Protein AF-A0A2K5R639-F1 (afdb_monomer_lite)

Structure (mmCIF, N/CA/C/O backbone):
data_AF-A0A2K5R639-F1
#
_entry.id   AF-A0A2K5R639-F1
#
loop_
_atom_site.group_PDB
_atom_site.id
_atom_site.type_symbol
_atom_site.label_atom_id
_atom_site.label_alt_id
_atom_site.label_comp_id
_atom_site.label_asym_id
_atom_site.label_entity_id
_atom_site.label_seq_id
_atom_site.pdbx_PDB_ins_code
_atom_site.Cartn_x
_atom_site.Cartn_y
_atom_site.Cartn_z
_atom_site.occupancy
_atom_site.B_iso_or_equiv
_atom_site.auth_seq_id
_atom_site.auth_comp_id
_atom_site.auth_asym_id
_atom_site.auth_atom_id
_atom_site.pdbx_PDB_model_num
ATOM 1 N N . TYR A 1 1 ? -18.614 -16.171 4.756 1.00 63.81 1 TYR A N 1
ATOM 2 C CA . TYR A 1 1 ? -17.924 -15.403 3.700 1.00 63.81 1 TYR A CA 1
ATOM 3 C C . TYR A 1 1 ? -18.687 -15.548 2.400 1.00 63.81 1 TYR A C 1
ATOM 5 O O . TYR A 1 1 ? -18.965 -16.675 2.010 1.00 63.81 1 TYR A O 1
ATOM 13 N N . GLY A 1 2 ? -19.057 -14.434 1.766 1.00 77.88 2 GLY A N 1
ATOM 14 C CA . GLY A 1 2 ? -19.671 -14.454 0.440 1.00 77.88 2 GLY A CA 1
ATOM 15 C C . GLY A 1 2 ? -18.615 -14.475 -0.675 1.00 77.88 2 GLY A C 1
ATOM 16 O O . GLY A 1 2 ? -17.453 -14.118 -0.440 1.00 77.88 2 GLY A O 1
ATOM 17 N N . PRO A 1 3 ? -18.989 -14.872 -1.901 1.00 82.50 3 PRO A N 1
ATOM 18 C CA . PRO A 1 3 ? -18.098 -14.781 -3.056 1.00 82.50 3 PRO A CA 1
ATOM 19 C C . PRO A 1 3 ? -17.708 -13.328 -3.379 1.00 82.50 3 PRO A C 1
ATOM 21 O O . PRO A 1 3 ? -16.583 -13.085 -3.802 1.00 82.50 3 PRO A O 1
ATOM 24 N N . GLU A 1 4 ? -18.585 -12.357 -3.108 1.00 91.25 4 GLU A N 1
ATOM 25 C CA . GLU A 1 4 ? -18.398 -10.958 -3.526 1.00 91.25 4 GLU A CA 1
ATOM 26 C C . GLU A 1 4 ? -17.679 -10.071 -2.502 1.00 91.25 4 GLU A C 1
ATOM 28 O O . GLU A 1 4 ? -16.906 -9.187 -2.875 1.00 91.25 4 GLU A O 1
ATOM 33 N N . ALA A 1 5 ? -17.930 -10.281 -1.207 1.00 94.12 5 ALA A N 1
ATOM 34 C CA . ALA A 1 5 ? -17.460 -9.391 -0.151 1.00 94.12 5 ALA A CA 1
ATOM 35 C C . ALA A 1 5 ? -17.012 -10.145 1.109 1.00 94.12 5 ALA A C 1
ATOM 37 O O . ALA A 1 5 ? -17.522 -11.217 1.449 1.00 94.12 5 ALA A O 1
ATOM 38 N N . ILE A 1 6 ? -16.047 -9.546 1.802 1.00 94.25 6 ILE A N 1
ATOM 39 C CA . ILE A 1 6 ? -15.601 -9.912 3.143 1.00 94.25 6 ILE A CA 1
ATOM 40 C C . ILE A 1 6 ? -16.416 -9.069 4.121 1.00 94.25 6 ILE A C 1
ATOM 42 O O . ILE A 1 6 ? -16.353 -7.843 4.075 1.00 94.25 6 ILE A O 1
ATOM 46 N N . GLU A 1 7 ? -17.178 -9.723 4.992 1.00 95.06 7 GLU A N 1
ATOM 47 C CA . GLU A 1 7 ? -17.904 -9.063 6.077 1.00 95.06 7 GLU A CA 1
ATOM 48 C C . GLU A 1 7 ? -17.184 -9.335 7.398 1.00 95.06 7 GLU A C 1
ATOM 50 O O . GLU A 1 7 ? -16.845 -10.482 7.698 1.00 95.06 7 GLU A O 1
ATOM 55 N N . ALA A 1 8 ? -16.926 -8.279 8.167 1.00 94.75 8 ALA A N 1
ATOM 56 C CA . ALA A 1 8 ? -16.221 -8.342 9.439 1.00 94.75 8 ALA A CA 1
ATOM 57 C C . ALA A 1 8 ? -16.973 -7.533 10.497 1.00 94.75 8 ALA A C 1
ATOM 59 O O . ALA A 1 8 ? -17.256 -6.350 10.309 1.00 94.75 8 ALA A O 1
ATOM 60 N N . GLN A 1 9 ? -17.284 -8.171 11.623 1.00 96.12 9 GLN A N 1
ATOM 61 C CA . GLN A 1 9 ? -17.824 -7.484 12.792 1.00 96.12 9 GLN A CA 1
ATOM 62 C C . GLN A 1 9 ? -16.661 -7.025 13.666 1.00 96.12 9 GLN A C 1
ATOM 64 O O . GLN A 1 9 ? -15.794 -7.822 14.018 1.00 96.12 9 GLN A O 1
ATOM 69 N N . TYR A 1 10 ? -16.643 -5.743 14.009 1.00 96.81 10 TYR A N 1
ATOM 70 C CA . TYR A 1 10 ? -15.599 -5.145 14.826 1.00 96.81 10 TYR A CA 1
ATOM 71 C C . TYR A 1 10 ? -16.211 -4.398 16.001 1.00 96.81 10 TYR A C 1
ATOM 73 O O . TYR A 1 10 ? -17.066 -3.526 15.839 1.00 96.81 10 TYR A O 1
ATOM 81 N N . GLU A 1 11 ? -15.756 -4.738 17.198 1.00 97.50 11 GLU A N 1
ATOM 82 C CA . GLU A 1 11 ? -16.151 -4.065 18.423 1.00 97.50 11 GLU A CA 1
ATOM 83 C C . GLU A 1 11 ? -15.110 -2.993 18.765 1.00 97.50 11 GLU A C 1
ATOM 85 O O . GLU A 1 11 ? -14.058 -3.278 19.334 1.00 97.50 11 GLU A O 1
ATOM 90 N N . TYR A 1 12 ? -15.401 -1.743 18.406 1.00 96.94 12 TYR A N 1
ATOM 91 C CA . TYR A 1 12 ? -14.553 -0.608 18.735 1.00 96.94 12 TYR A CA 1
ATOM 92 C C . TYR A 1 12 ? -14.783 -0.184 20.184 1.00 96.94 12 TYR A C 1
ATOM 94 O O . TYR A 1 12 ? -15.827 0.371 20.540 1.00 96.94 12 TYR A O 1
ATOM 102 N N . ARG A 1 13 ? -13.789 -0.448 21.028 1.00 97.44 13 ARG A N 1
ATOM 103 C CA . ARG A 1 13 ? -13.787 -0.053 22.436 1.00 97.44 13 ARG A CA 1
ATOM 104 C C . ARG A 1 13 ? -13.050 1.267 22.589 1.00 97.44 13 ARG A C 1
ATOM 106 O O . ARG A 1 13 ? -11.904 1.400 22.172 1.00 97.44 13 ARG A O 1
ATOM 113 N N . THR A 1 14 ? -13.710 2.241 23.197 1.00 96.62 14 THR A N 1
ATOM 114 C CA . THR A 1 14 ? -13.154 3.569 23.458 1.00 96.62 14 THR A CA 1
ATOM 115 C C . THR A 1 14 ? -13.643 4.088 24.809 1.00 96.62 14 THR A C 1
ATOM 117 O O . THR A 1 14 ? -14.439 3.442 25.488 1.00 96.62 14 THR A O 1
ATOM 120 N N . THR A 1 15 ? -13.163 5.245 25.248 1.00 96.50 15 THR A N 1
ATOM 121 C CA . THR A 1 15 ? -13.577 5.864 26.508 1.00 96.50 15 THR A CA 1
ATOM 122 C C . THR A 1 15 ? -14.082 7.276 26.245 1.00 96.50 15 THR A C 1
ATOM 124 O O . THR A 1 15 ? -13.458 8.062 25.537 1.00 96.50 15 THR A O 1
ATOM 127 N N . ARG A 1 16 ? -15.237 7.617 26.819 1.00 93.94 16 ARG A N 1
ATOM 128 C CA . ARG A 1 16 ? -15.750 8.988 26.837 1.00 93.94 16 ARG A CA 1
ATOM 129 C C . ARG A 1 16 ? -15.382 9.615 28.170 1.00 93.94 16 ARG A C 1
ATOM 131 O O . ARG A 1 16 ? -15.762 9.094 29.214 1.00 93.94 16 ARG A O 1
ATOM 138 N N . VAL A 1 17 ? -14.657 10.726 28.136 1.00 95.50 17 VAL A N 1
ATOM 139 C CA . VAL A 1 17 ? -14.249 11.447 29.346 1.00 95.50 17 VAL A CA 1
ATOM 140 C C . VAL A 1 17 ? -15.087 12.714 29.478 1.00 95.50 17 VAL A C 1
ATOM 142 O O . VAL A 1 17 ? -15.166 13.498 28.534 1.00 95.50 17 VAL A O 1
ATOM 145 N N . SER A 1 18 ? -15.721 12.916 30.632 1.00 93.81 18 SER A N 1
ATOM 146 C CA . SER A 1 18 ? -16.377 14.174 30.998 1.00 93.81 18 SER A CA 1
ATOM 147 C C . SER A 1 18 ? -15.714 14.774 32.235 1.00 93.81 18 SER A C 1
ATOM 149 O O . SER A 1 18 ? -15.176 14.062 33.083 1.00 93.81 18 SER A O 1
ATOM 151 N N . ARG A 1 19 ? -15.715 16.106 32.333 1.00 93.25 19 ARG A N 1
ATOM 152 C CA . ARG A 1 19 ? -15.241 16.826 33.518 1.00 93.25 19 ARG A CA 1
ATOM 153 C C . ARG A 1 19 ? -16.442 17.436 34.224 1.00 93.25 19 ARG A C 1
ATOM 155 O O . ARG A 1 19 ? -17.108 18.297 33.663 1.00 93.25 19 ARG A O 1
ATOM 162 N N . GLU A 1 20 ? -16.684 17.014 35.457 1.00 91.25 20 GLU A N 1
ATOM 163 C CA . GLU A 1 20 ? -17.773 17.514 36.297 1.00 91.25 20 GLU A CA 1
ATOM 164 C C . GLU A 1 20 ? -17.215 17.849 37.682 1.00 91.25 20 GLU A C 1
ATOM 166 O O . GLU A 1 20 ? -16.599 17.004 38.328 1.00 91.25 20 GLU A O 1
ATOM 171 N N . GLY A 1 21 ? -17.378 19.101 38.125 1.00 85.81 21 GLY A N 1
ATOM 172 C CA . GLY A 1 21 ? -16.927 19.535 39.455 1.00 85.81 21 GLY A CA 1
ATOM 173 C C . GLY A 1 21 ? -15.419 19.382 39.702 1.00 85.81 21 GLY A C 1
ATOM 174 O O . GLY A 1 21 ? -15.008 19.090 40.818 1.00 85.81 21 GLY A O 1
ATOM 175 N N . GLY A 1 22 ? -14.588 19.510 38.662 1.00 89.69 22 GLY A N 1
ATOM 176 C CA . GLY A 1 22 ? -13.133 19.323 38.758 1.00 89.69 22 GLY A CA 1
ATOM 177 C C . GLY A 1 22 ? -12.663 17.862 38.716 1.00 89.69 22 GLY A C 1
ATOM 178 O O . GLY A 1 22 ? -11.466 17.626 38.561 1.00 89.69 22 GLY A O 1
ATOM 179 N N . VAL A 1 23 ? -13.578 16.887 38.752 1.00 92.62 23 VAL A N 1
ATOM 180 C CA . VAL A 1 23 ? -13.279 15.451 38.650 1.00 92.62 23 VAL A CA 1
ATOM 181 C C . VAL A 1 23 ? -13.457 14.975 37.206 1.00 92.62 23 VAL A C 1
ATOM 183 O O . VAL A 1 23 ? -14.407 15.360 36.521 1.00 92.62 23 VAL A O 1
ATOM 186 N N . LEU A 1 24 ? -12.534 14.135 36.731 1.00 94.94 24 LEU A N 1
ATOM 187 C CA . LEU A 1 24 ? -12.655 13.451 35.443 1.00 94.94 24 LEU A CA 1
ATOM 188 C C . LEU A 1 24 ? -13.460 12.161 35.623 1.00 94.94 24 LEU A C 1
ATOM 190 O O . LEU A 1 24 ? -13.045 11.262 36.351 1.00 94.94 24 LEU A O 1
ATOM 194 N N . LYS A 1 25 ? -14.598 12.058 34.940 1.00 94.56 25 LYS A N 1
ATOM 195 C CA . LYS A 1 25 ? -15.399 10.838 34.843 1.00 94.56 25 LYS A CA 1
ATOM 196 C C . LYS A 1 25 ? -15.072 10.138 33.531 1.00 94.56 25 LYS A C 1
ATOM 198 O O . LYS A 1 25 ? -15.192 10.727 32.459 1.00 94.56 25 LYS A O 1
ATOM 203 N N . VAL A 1 26 ? -14.639 8.884 33.619 1.00 95.88 26 VAL A N 1
ATOM 204 C CA . VAL A 1 26 ? -14.284 8.057 32.460 1.00 95.88 26 VAL A CA 1
ATOM 205 C C . VAL A 1 26 ? -15.375 7.014 32.252 1.00 95.88 26 VAL A C 1
ATOM 207 O O . VAL A 1 26 ? -15.647 6.211 33.140 1.00 95.88 26 VAL A O 1
ATOM 210 N N . HIS A 1 27 ? -15.985 7.012 31.071 1.00 95.00 27 HIS A N 1
ATOM 211 C CA . HIS A 1 27 ? -17.053 6.096 30.687 1.00 95.00 27 HIS A CA 1
ATOM 212 C C . HIS A 1 27 ? -16.584 5.191 29.538 1.00 95.00 27 HIS A C 1
ATOM 214 O O . HIS A 1 27 ? -16.575 5.628 28.379 1.00 95.00 27 HIS A O 1
ATOM 220 N N . PRO A 1 28 ? -16.185 3.936 29.819 1.00 96.69 28 PRO A N 1
ATOM 221 C CA . PRO A 1 28 ? -15.909 2.954 28.778 1.00 96.69 28 PRO A CA 1
ATOM 222 C C . PRO A 1 28 ? -17.138 2.783 27.886 1.00 96.69 28 PRO A C 1
ATOM 224 O O . PRO A 1 28 ? -18.238 2.520 28.363 1.00 96.69 28 PRO A O 1
ATOM 227 N N . THR A 1 29 ? -16.956 2.979 26.588 1.00 95.88 29 THR A N 1
ATOM 228 C CA . THR A 1 29 ? -18.010 2.920 25.579 1.00 95.88 29 THR A CA 1
ATOM 229 C C . THR A 1 29 ? -17.595 1.940 24.496 1.00 95.88 29 THR A C 1
ATOM 231 O O . THR A 1 29 ? -16.449 1.923 24.053 1.00 95.88 29 THR A O 1
ATOM 234 N N . THR A 1 30 ? -18.540 1.120 24.058 1.00 97.56 30 THR A N 1
ATOM 235 C CA . THR A 1 30 ? -18.308 0.117 23.025 1.00 97.56 30 THR A CA 1
ATOM 236 C C . THR A 1 30 ? -19.236 0.376 21.850 1.00 97.56 30 THR A C 1
ATOM 238 O O . THR A 1 30 ? -20.449 0.460 22.026 1.00 97.56 30 THR A O 1
ATOM 241 N N . MET A 1 31 ? -18.668 0.506 20.655 1.00 96.81 31 MET A N 1
ATOM 242 C CA . MET A 1 31 ? -19.394 0.707 19.403 1.00 96.81 31 MET A CA 1
ATOM 243 C C . MET A 1 31 ? -19.163 -0.497 18.498 1.00 96.81 31 MET A C 1
ATOM 245 O O . MET A 1 31 ? -18.024 -0.883 18.248 1.00 96.81 31 MET A O 1
ATOM 249 N N . ARG A 1 32 ? -20.236 -1.106 17.998 1.00 97.56 32 ARG A N 1
ATOM 250 C CA . ARG A 1 32 ? -20.140 -2.249 17.085 1.00 97.56 32 ARG A CA 1
ATOM 251 C C . ARG A 1 32 ? -20.265 -1.772 15.647 1.00 97.56 32 ARG A C 1
ATOM 253 O O . ARG A 1 32 ? -21.266 -1.162 15.284 1.00 97.56 32 ARG A O 1
ATOM 260 N N . PHE A 1 33 ? -19.262 -2.087 14.841 1.00 97.44 33 PHE A N 1
ATOM 261 C CA . PHE A 1 33 ? -19.234 -1.845 13.408 1.00 97.44 33 PHE A CA 1
ATOM 262 C C . PHE A 1 33 ? -19.361 -3.164 12.654 1.00 97.44 33 PHE A C 1
ATOM 264 O O . PHE A 1 33 ? -18.844 -4.194 13.083 1.00 97.44 33 PHE A O 1
ATOM 271 N N . THR A 1 34 ? -20.030 -3.121 11.506 1.00 96.44 34 THR A N 1
ATOM 272 C CA . THR A 1 34 ? -19.974 -4.192 10.509 1.00 96.44 34 THR A CA 1
ATOM 273 C C . THR A 1 34 ? -19.341 -3.608 9.258 1.00 96.44 34 THR A C 1
ATOM 275 O O . THR A 1 34 ? -19.924 -2.740 8.612 1.00 96.44 34 THR A O 1
ATOM 278 N N . PHE A 1 35 ? -18.127 -4.048 8.946 1.00 96.31 35 PHE A N 1
ATOM 279 C CA . PHE A 1 35 ? -17.406 -3.653 7.746 1.00 96.31 35 PHE A CA 1
ATOM 280 C C . PHE A 1 35 ? -17.701 -4.635 6.623 1.00 96.31 35 PHE A C 1
ATOM 282 O O . PHE A 1 35 ? -17.699 -5.847 6.837 1.00 96.31 35 PHE A O 1
ATOM 289 N N . ARG A 1 36 ? -17.914 -4.108 5.418 1.00 94.94 36 ARG A N 1
ATOM 290 C CA . ARG A 1 36 ? -18.066 -4.897 4.199 1.00 94.94 36 ARG A CA 1
ATOM 291 C C . ARG A 1 36 ? -17.047 -4.426 3.172 1.00 94.94 36 ARG A C 1
ATOM 293 O O . ARG A 1 36 ? -17.132 -3.305 2.681 1.00 94.94 36 ARG A O 1
ATOM 300 N N . THR A 1 37 ? -16.107 -5.300 2.839 1.00 94.56 37 THR A N 1
ATOM 301 C CA . THR A 1 37 ? -15.021 -5.033 1.892 1.00 94.56 37 THR A CA 1
ATOM 302 C C . THR A 1 37 ? -15.243 -5.852 0.629 1.00 94.56 37 THR A C 1
ATOM 304 O O . THR A 1 37 ? -15.325 -7.079 0.693 1.00 94.56 37 THR A O 1
ATOM 307 N N . ALA A 1 38 ? -15.347 -5.199 -0.529 1.00 94.25 38 ALA A N 1
ATOM 308 C CA . ALA A 1 38 ? -15.459 -5.894 -1.810 1.00 94.25 38 ALA A CA 1
ATOM 309 C C . ALA A 1 38 ? -14.185 -6.703 -2.103 1.00 94.25 38 ALA A C 1
ATOM 311 O O . ALA A 1 38 ? -13.074 -6.237 -1.858 1.00 94.25 38 ALA A O 1
ATOM 312 N N . ARG A 1 39 ? -14.343 -7.921 -2.628 1.00 92.44 39 ARG A N 1
ATOM 313 C CA . ARG A 1 39 ? -13.210 -8.800 -2.959 1.00 92.44 39 ARG A CA 1
ATOM 314 C C . ARG A 1 39 ? -12.635 -8.538 -4.342 1.00 92.44 39 ARG A C 1
ATOM 316 O O . ARG A 1 39 ? -11.456 -8.795 -4.571 1.00 92.44 39 ARG A O 1
ATOM 323 N N . GLN A 1 40 ? -13.471 -8.070 -5.263 1.00 93.12 40 GLN A N 1
ATOM 324 C CA . GLN A 1 40 ? -13.053 -7.768 -6.622 1.00 93.12 40 GLN A CA 1
ATOM 325 C C . GLN A 1 40 ? -12.223 -6.482 -6.640 1.00 93.12 40 GLN A C 1
ATOM 327 O O . GLN A 1 40 ? -12.711 -5.408 -6.293 1.00 93.12 40 GLN A O 1
ATOM 332 N N . VAL A 1 41 ? -10.972 -6.600 -7.078 1.00 93.31 41 VAL A N 1
ATOM 333 C CA . VAL A 1 41 ? -10.081 -5.457 -7.284 1.00 93.31 41 VAL A CA 1
ATOM 334 C C . VAL A 1 41 ? -10.403 -4.827 -8.640 1.00 93.31 41 VAL A C 1
ATOM 336 O O . VAL A 1 41 ? -10.176 -5.427 -9.690 1.00 93.31 41 VAL A O 1
ATOM 339 N N . SER A 1 42 ? -10.978 -3.626 -8.619 1.00 89.56 42 SER A N 1
ATOM 340 C CA . SER A 1 42 ? -11.338 -2.882 -9.831 1.00 89.56 42 SER A CA 1
ATOM 341 C C . SER A 1 42 ? -10.114 -2.286 -10.529 1.00 89.56 42 SER A C 1
ATOM 343 O O . SER A 1 42 ? -9.096 -1.991 -9.902 1.00 89.56 42 SER A O 1
ATOM 345 N N . ARG A 1 43 ? -10.236 -2.033 -11.839 1.00 91.00 43 ARG A N 1
ATOM 346 C CA . ARG A 1 43 ? -9.244 -1.242 -12.583 1.00 91.00 43 ARG A CA 1
ATOM 347 C C . ARG A 1 43 ? -9.194 0.172 -12.011 1.00 91.00 43 ARG A C 1
ATOM 349 O O . ARG A 1 43 ? -10.237 0.801 -11.845 1.00 91.00 43 ARG A O 1
ATOM 356 N N . LEU A 1 44 ? -7.989 0.673 -11.756 1.00 92.56 44 LEU A N 1
ATOM 357 C CA . LEU A 1 44 ? -7.783 1.985 -11.151 1.00 92.56 44 LEU A CA 1
ATOM 358 C C . LEU A 1 44 ? -7.181 2.959 -12.166 1.00 92.56 44 LEU A C 1
ATOM 360 O O . LEU A 1 44 ? -6.039 2.802 -12.599 1.00 92.56 44 LEU A O 1
ATOM 364 N N . GLY A 1 45 ? -7.967 3.970 -12.531 1.00 92.75 45 GLY A N 1
ATOM 365 C CA . GLY A 1 45 ? -7.487 5.149 -13.241 1.00 92.75 45 GLY A CA 1
ATOM 366 C C . GLY A 1 45 ? -6.991 6.201 -12.251 1.00 92.75 45 GLY A C 1
ATOM 367 O O . GLY A 1 45 ? -7.679 6.495 -11.276 1.00 92.75 45 GLY A O 1
ATOM 368 N N . VAL A 1 46 ? -5.814 6.774 -12.495 1.00 90.31 46 VAL A N 1
ATOM 369 C CA . VAL A 1 46 ? -5.238 7.859 -11.692 1.00 90.31 46 VAL A CA 1
ATOM 370 C C . VAL A 1 46 ? -5.051 9.081 -12.575 1.00 90.31 46 VAL A C 1
ATOM 372 O O . VAL A 1 46 ? -4.397 9.020 -13.614 1.00 90.31 46 VAL A O 1
ATOM 375 N N . MET A 1 47 ? -5.607 10.202 -12.134 1.00 90.62 47 MET A N 1
ATOM 376 C CA . MET A 1 47 ? -5.532 11.485 -12.816 1.00 90.62 47 MET A CA 1
ATOM 377 C C . MET A 1 47 ? -4.653 12.431 -11.996 1.00 90.62 47 MET A C 1
ATOM 379 O O . MET A 1 47 ? -5.059 12.865 -10.920 1.00 90.62 47 MET A O 1
ATOM 383 N N . LEU A 1 48 ? -3.436 12.729 -12.469 1.00 84.88 48 LEU A N 1
ATOM 384 C CA . LEU A 1 48 ? -2.519 13.619 -11.743 1.00 84.88 48 LEU A CA 1
ATOM 385 C C . LEU A 1 48 ? -2.613 15.049 -12.272 1.00 84.88 48 LEU A C 1
ATOM 387 O O . LEU A 1 48 ? -2.368 15.311 -13.452 1.00 84.88 48 LEU A O 1
ATOM 391 N N . VAL A 1 49 ? -2.887 15.990 -11.372 1.00 87.75 49 VAL A N 1
ATOM 392 C CA . VAL A 1 49 ? -2.652 17.416 -11.616 1.00 87.75 49 VAL A CA 1
ATOM 393 C C . VAL A 1 49 ? -1.158 17.674 -11.437 1.00 87.75 49 VAL A C 1
ATOM 395 O O . VAL A 1 49 ? -0.583 17.302 -10.417 1.00 87.75 49 VAL A O 1
ATOM 398 N N . GLY A 1 50 ? -0.509 18.258 -12.445 1.00 83.44 50 GLY A N 1
ATOM 399 C CA . GLY A 1 50 ? 0.954 18.330 -12.473 1.00 83.44 50 GLY A CA 1
ATOM 400 C C . GLY A 1 50 ? 1.607 16.986 -12.818 1.00 83.44 50 GLY A C 1
ATOM 401 O O . GLY A 1 50 ? 2.635 16.633 -12.247 1.00 83.44 50 GLY A O 1
ATOM 402 N N . TRP A 1 51 ? 1.013 16.242 -13.758 1.00 83.69 51 TRP A N 1
ATOM 403 C CA . TRP A 1 51 ? 1.555 14.993 -14.314 1.00 83.69 51 TRP A CA 1
ATOM 404 C C . TRP A 1 51 ? 3.007 15.130 -14.802 1.00 83.69 51 TRP A C 1
ATOM 406 O O . TRP A 1 51 ? 3.835 14.258 -14.563 1.00 83.69 51 TRP A O 1
ATOM 416 N N . ASP A 1 52 ? 3.329 16.266 -15.418 1.00 84.25 52 ASP A N 1
ATOM 417 C CA . ASP A 1 52 ? 4.683 16.599 -15.864 1.00 84.25 52 ASP A CA 1
ATOM 418 C C . ASP A 1 52 ? 5.560 17.185 -14.727 1.00 84.25 52 ASP A C 1
ATOM 420 O O . ASP A 1 52 ? 6.675 17.628 -14.940 1.00 84.25 52 ASP A O 1
ATOM 424 N N . GLY A 1 53 ? 5.106 17.251 -13.476 1.00 85.50 53 GLY A N 1
ATOM 425 C CA . GLY A 1 53 ? 5.955 17.657 -12.345 1.00 85.50 53 GLY A CA 1
ATOM 426 C C . GLY A 1 53 ? 6.941 16.558 -11.935 1.00 85.50 53 GLY A C 1
ATOM 427 O O . GLY A 1 53 ? 6.778 15.408 -12.324 1.00 85.50 53 GLY A O 1
ATOM 428 N N . ASN A 1 54 ? 7.918 16.873 -11.075 1.00 89.81 54 ASN A N 1
ATOM 429 C CA . ASN A 1 54 ? 8.905 15.891 -10.585 1.00 89.81 54 ASN A CA 1
ATOM 430 C C . ASN A 1 54 ? 8.250 14.629 -10.001 1.00 89.81 54 ASN A C 1
ATOM 432 O O . ASN A 1 54 ? 8.720 13.518 -10.231 1.00 89.81 54 ASN A O 1
ATOM 436 N N . ASN A 1 55 ? 7.143 14.790 -9.273 1.00 90.44 55 ASN A N 1
ATOM 437 C CA . ASN A 1 55 ? 6.423 13.668 -8.672 1.00 90.44 55 ASN A CA 1
ATOM 438 C C . ASN A 1 55 ? 5.650 12.860 -9.718 1.00 90.44 55 ASN A C 1
ATOM 440 O O . ASN A 1 55 ? 5.709 11.633 -9.703 1.00 90.44 55 ASN A O 1
ATOM 444 N N . GLY A 1 56 ? 4.941 13.536 -10.629 1.00 89.00 56 GLY A N 1
ATOM 445 C CA . GLY A 1 56 ? 4.167 12.871 -11.675 1.00 89.00 56 GLY A CA 1
ATOM 446 C C . GLY A 1 56 ? 5.068 12.115 -12.647 1.00 89.00 56 GLY A C 1
ATOM 447 O O . GLY A 1 56 ? 4.826 10.938 -12.926 1.00 89.00 56 GLY A O 1
ATOM 448 N N . SER A 1 57 ? 6.181 12.727 -13.055 1.00 90.25 57 SER A N 1
ATOM 449 C CA . SER A 1 57 ? 7.172 12.080 -13.903 1.00 90.25 57 SER A CA 1
ATOM 450 C C . SER A 1 57 ? 7.824 10.893 -13.194 1.00 90.25 57 SER A C 1
ATOM 452 O O . SER A 1 57 ? 7.813 9.786 -13.730 1.00 90.25 57 SER A O 1
ATOM 454 N N . THR A 1 58 ? 8.279 11.058 -11.949 1.00 92.19 58 THR A N 1
ATOM 455 C CA . THR A 1 58 ? 8.882 9.966 -11.163 1.00 92.19 58 THR A CA 1
ATOM 456 C C . THR A 1 58 ? 7.914 8.805 -10.942 1.00 92.19 58 THR A C 1
ATOM 458 O O . THR A 1 58 ? 8.302 7.651 -11.121 1.00 92.19 58 THR A O 1
ATOM 461 N N . LEU A 1 59 ? 6.648 9.077 -10.609 1.00 92.06 59 LEU A N 1
ATOM 462 C CA . LEU A 1 59 ? 5.628 8.037 -10.451 1.00 92.06 59 LEU A CA 1
ATOM 463 C C . LEU A 1 59 ? 5.431 7.262 -11.758 1.00 92.06 59 LEU A C 1
ATOM 465 O O . LEU A 1 59 ? 5.387 6.031 -11.753 1.00 92.06 59 LEU A O 1
ATOM 469 N N . THR A 1 60 ? 5.369 7.976 -12.881 1.00 91.19 60 THR A N 1
ATOM 470 C CA . THR A 1 60 ? 5.230 7.379 -14.214 1.00 91.19 60 THR A CA 1
ATOM 471 C C . THR A 1 60 ? 6.412 6.483 -14.553 1.00 91.19 60 THR A C 1
ATOM 473 O O . THR A 1 60 ? 6.210 5.334 -14.943 1.00 91.19 60 THR A O 1
ATOM 476 N N . ALA A 1 61 ? 7.642 6.971 -14.356 1.00 92.56 61 ALA A N 1
ATOM 477 C CA . ALA A 1 61 ? 8.847 6.169 -14.555 1.00 92.56 61 ALA A CA 1
ATOM 478 C C . ALA A 1 61 ? 8.858 4.940 -13.659 1.00 92.56 61 ALA A C 1
ATOM 480 O O . ALA A 1 61 ? 9.153 3.855 -14.144 1.00 92.56 61 ALA A O 1
ATOM 481 N N . ALA A 1 62 ? 8.528 5.084 -12.375 1.00 94.19 62 ALA A N 1
ATOM 482 C CA . ALA A 1 62 ? 8.520 3.968 -11.442 1.00 94.19 62 ALA A CA 1
ATOM 483 C C . ALA A 1 62 ? 7.526 2.885 -11.882 1.00 94.19 62 ALA A C 1
ATOM 485 O O . ALA A 1 62 ? 7.877 1.704 -11.896 1.00 94.19 62 ALA A O 1
ATOM 486 N N . VAL A 1 63 ? 6.315 3.272 -12.297 1.00 94.25 63 VAL A N 1
ATOM 487 C CA . VAL A 1 63 ? 5.305 2.331 -12.804 1.00 94.25 63 VAL A CA 1
ATOM 488 C C . VAL A 1 63 ? 5.757 1.667 -14.101 1.00 94.25 63 VAL A C 1
ATOM 490 O O . VAL A 1 63 ? 5.703 0.444 -14.205 1.00 94.25 63 VAL A O 1
ATOM 493 N N . LEU A 1 64 ? 6.253 2.429 -15.076 1.00 93.94 64 LEU A N 1
ATOM 494 C CA . LEU A 1 64 ? 6.727 1.868 -16.345 1.00 93.94 64 LEU A CA 1
ATOM 495 C C . LEU A 1 64 ? 7.946 0.958 -16.157 1.00 93.94 64 LEU A C 1
ATOM 497 O O . LEU A 1 64 ? 7.988 -0.131 -16.725 1.00 93.94 64 LEU A O 1
ATOM 501 N N . ALA A 1 65 ? 8.909 1.361 -15.330 1.00 96.12 65 ALA A N 1
ATOM 502 C CA . ALA A 1 65 ? 10.117 0.591 -15.074 1.00 96.12 65 ALA A CA 1
ATOM 503 C C . ALA A 1 65 ? 9.811 -0.748 -14.393 1.00 96.12 65 ALA A C 1
ATOM 505 O O . ALA A 1 65 ? 10.368 -1.768 -14.794 1.00 96.12 65 ALA A O 1
ATOM 506 N N . ASN A 1 66 ? 8.903 -0.768 -13.410 1.00 96.44 66 ASN A N 1
ATOM 507 C CA . ASN A 1 66 ? 8.480 -2.005 -12.750 1.00 96.44 66 ASN A CA 1
ATOM 508 C C . ASN A 1 66 ? 7.642 -2.893 -13.684 1.00 96.44 66 ASN A C 1
ATOM 510 O O . ASN A 1 66 ? 7.889 -4.097 -13.757 1.00 96.44 66 ASN A O 1
ATOM 514 N N . ARG A 1 67 ? 6.714 -2.313 -14.462 1.00 94.81 67 ARG A N 1
ATOM 515 C CA . ARG A 1 67 ? 5.928 -3.042 -15.476 1.00 94.81 67 ARG A CA 1
ATOM 516 C C . ARG A 1 67 ? 6.807 -3.739 -16.510 1.00 94.81 67 ARG A C 1
ATOM 518 O O . ARG A 1 67 ? 6.580 -4.904 -16.822 1.00 94.81 67 ARG A O 1
ATOM 525 N N . LEU A 1 68 ? 7.807 -3.028 -17.025 1.00 96.38 68 LEU A N 1
ATOM 526 C CA . LEU A 1 68 ? 8.735 -3.526 -18.043 1.00 96.38 68 LEU A CA 1
ATOM 527 C C . LEU A 1 68 ? 9.916 -4.310 -17.450 1.00 96.38 68 LEU A C 1
ATOM 529 O O . LEU A 1 68 ? 10.770 -4.770 -18.204 1.00 96.38 68 LEU A O 1
ATOM 533 N N . ARG A 1 69 ? 9.974 -4.469 -16.119 1.00 95.94 69 ARG A N 1
ATOM 534 C CA . ARG A 1 69 ? 11.058 -5.155 -15.391 1.00 95.94 69 ARG A CA 1
ATOM 535 C C . ARG A 1 69 ? 12.446 -4.628 -15.771 1.00 95.94 69 ARG A C 1
ATOM 537 O O . ARG A 1 69 ? 13.382 -5.389 -16.021 1.00 95.94 69 ARG A O 1
ATOM 544 N N . LEU A 1 70 ? 12.570 -3.304 -15.846 1.00 97.06 70 LEU A N 1
ATOM 545 C CA . LEU A 1 70 ? 13.813 -2.654 -16.240 1.00 97.06 70 LEU A CA 1
ATOM 546 C C . LEU A 1 70 ? 14.905 -2.868 -15.193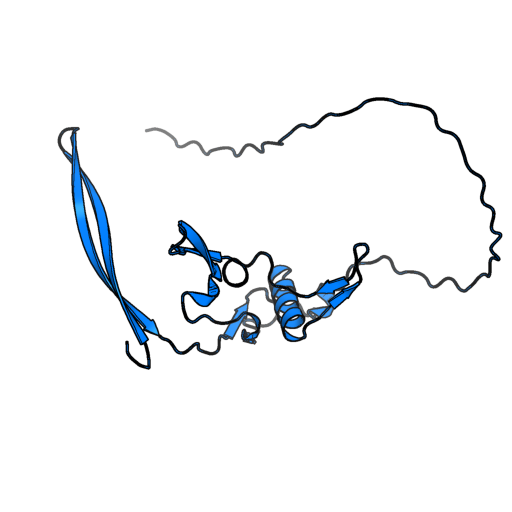 1.00 97.06 70 LEU A C 1
ATOM 548 O O . LEU A 1 70 ? 14.665 -2.916 -13.986 1.00 97.06 70 LEU A O 1
ATOM 552 N N . SER A 1 71 ? 16.138 -2.936 -15.678 1.00 96.75 71 SER A N 1
ATOM 553 C CA . SER A 1 71 ? 17.336 -2.994 -14.852 1.00 96.75 71 SER A CA 1
ATOM 554 C C . SER A 1 71 ? 18.461 -2.211 -15.518 1.00 96.75 71 SER A C 1
ATOM 556 O O . SER A 1 71 ? 18.540 -2.150 -16.744 1.00 96.75 71 SER A O 1
ATOM 558 N N . TRP A 1 72 ? 19.317 -1.580 -14.721 1.00 96.06 72 TRP A N 1
ATOM 559 C CA . TRP A 1 72 ? 20.372 -0.697 -15.218 1.00 96.06 72 TRP A CA 1
ATOM 560 C C . TRP A 1 72 ? 21.677 -0.877 -14.435 1.00 96.06 72 TRP A C 1
ATOM 562 O O . TRP A 1 72 ? 21.651 -1.172 -13.236 1.00 96.06 72 TRP A O 1
ATOM 572 N N . PRO A 1 73 ? 22.844 -0.720 -15.087 1.00 97.00 73 PRO A N 1
ATOM 573 C CA . PRO A 1 73 ? 24.125 -0.746 -14.400 1.00 97.00 73 PRO A CA 1
ATOM 574 C C . PRO A 1 73 ? 24.331 0.539 -13.588 1.00 97.00 73 PRO A C 1
ATOM 576 O O . PRO A 1 73 ? 24.010 1.646 -14.019 1.00 97.00 73 PRO A O 1
ATOM 579 N N . THR A 1 74 ? 24.918 0.392 -12.408 1.00 95.62 74 THR A N 1
ATOM 580 C CA . THR A 1 74 ? 25.393 1.485 -11.556 1.00 95.62 74 THR A CA 1
ATOM 581 C C . THR A 1 74 ? 26.835 1.209 -11.142 1.00 95.62 74 THR A C 1
ATOM 583 O O . THR A 1 74 ? 27.334 0.097 -11.317 1.00 95.62 74 THR A O 1
ATOM 586 N N . ARG A 1 75 ? 27.516 2.202 -10.555 1.00 96.31 75 ARG A N 1
ATOM 587 C CA . ARG A 1 75 ? 28.884 2.013 -10.034 1.00 96.31 75 ARG A CA 1
ATOM 588 C C . ARG A 1 75 ? 28.978 0.885 -8.998 1.00 96.31 75 ARG A C 1
ATOM 590 O O . ARG A 1 75 ? 30.016 0.250 -8.901 1.00 96.31 75 ARG A O 1
ATOM 597 N N . SER A 1 76 ? 27.904 0.638 -8.248 1.00 94.81 76 SER A N 1
ATOM 598 C CA . SER A 1 76 ? 27.813 -0.405 -7.219 1.00 94.81 76 SER A CA 1
ATOM 599 C C . SER A 1 76 ? 27.161 -1.704 -7.715 1.00 94.81 76 SER A C 1
ATOM 601 O O . SER A 1 76 ? 26.836 -2.569 -6.907 1.00 94.81 76 SER A O 1
ATOM 603 N N . GLY A 1 77 ? 26.967 -1.854 -9.031 1.00 95.81 77 GLY A N 1
ATOM 604 C CA . GLY A 1 77 ? 26.393 -3.048 -9.658 1.00 95.81 77 GLY A CA 1
ATOM 605 C C . GLY A 1 77 ? 25.072 -2.791 -10.383 1.00 95.81 77 GLY A C 1
ATOM 606 O O . GLY A 1 77 ? 24.627 -1.654 -10.533 1.00 95.81 77 GLY A O 1
ATOM 607 N N . ARG A 1 78 ? 24.428 -3.853 -10.872 1.00 96.31 78 ARG A N 1
ATOM 608 C CA . ARG A 1 78 ? 23.092 -3.766 -11.484 1.00 96.31 78 ARG A CA 1
ATOM 609 C C . ARG A 1 78 ? 22.028 -3.430 -10.435 1.00 96.31 78 ARG A C 1
ATOM 611 O O . ARG A 1 78 ? 22.025 -3.993 -9.344 1.00 96.31 78 ARG A O 1
ATOM 618 N N . LYS A 1 79 ? 21.111 -2.532 -10.787 1.00 96.88 79 LYS A N 1
ATOM 619 C CA . LYS A 1 79 ? 19.878 -2.245 -10.045 1.00 96.88 79 LYS A CA 1
ATOM 620 C C . LYS A 1 79 ? 18.678 -2.680 -10.872 1.00 96.88 79 LYS A C 1
ATOM 622 O O . LYS A 1 79 ? 18.716 -2.600 -12.098 1.00 96.88 79 LYS A O 1
ATOM 627 N N . GLU A 1 80 ? 17.631 -3.127 -10.194 1.00 97.50 80 GLU A N 1
ATOM 628 C CA . GLU A 1 80 ? 16.358 -3.524 -10.797 1.00 97.50 80 GLU A CA 1
ATOM 629 C C . GLU A 1 80 ? 15.254 -2.595 -10.300 1.00 97.50 80 GLU A C 1
ATOM 631 O O . GLU A 1 80 ? 15.308 -2.111 -9.161 1.00 97.50 80 GLU A O 1
ATOM 636 N N . ALA A 1 81 ? 14.273 -2.325 -11.161 1.00 97.06 81 ALA A N 1
ATOM 637 C CA . ALA A 1 81 ? 13.102 -1.546 -10.797 1.00 97.06 81 ALA A CA 1
ATOM 638 C C . ALA A 1 81 ? 12.365 -2.211 -9.626 1.00 97.06 81 ALA A C 1
ATOM 640 O O . ALA A 1 81 ? 12.172 -3.424 -9.603 1.00 97.06 81 ALA A O 1
ATOM 641 N N . ASN A 1 82 ? 11.992 -1.406 -8.635 1.00 96.31 82 ASN A N 1
ATOM 642 C CA . ASN A 1 82 ? 11.278 -1.847 -7.442 1.00 96.31 82 ASN A CA 1
ATOM 643 C C . ASN A 1 82 ? 10.377 -0.713 -6.926 1.00 96.31 82 ASN A C 1
ATOM 645 O O . ASN A 1 82 ? 10.387 0.396 -7.468 1.00 96.31 82 ASN A O 1
ATOM 649 N N . TYR A 1 83 ? 9.604 -0.999 -5.877 1.00 96.50 83 TYR A N 1
ATOM 650 C CA . TYR A 1 83 ? 8.740 -0.040 -5.180 1.00 96.50 83 TYR A CA 1
ATOM 651 C C . TYR A 1 83 ? 9.200 0.231 -3.742 1.00 96.50 83 TYR A C 1
ATOM 653 O O . TYR A 1 83 ? 8.375 0.442 -2.848 1.00 96.50 83 TYR A O 1
ATOM 661 N N . TYR A 1 84 ? 10.510 0.207 -3.483 1.00 95.50 84 TYR A N 1
ATOM 662 C CA . TYR A 1 84 ? 11.025 0.571 -2.163 1.00 95.50 84 TYR A CA 1
ATOM 663 C C . TYR A 1 84 ? 10.568 1.979 -1.763 1.00 95.50 84 TYR A C 1
ATOM 665 O O . TYR A 1 84 ? 10.485 2.887 -2.588 1.00 95.50 84 TYR A O 1
ATOM 673 N N . GLY A 1 85 ? 10.214 2.133 -0.485 1.00 94.06 85 GLY A N 1
ATOM 674 C CA . GLY A 1 85 ? 9.558 3.334 0.042 1.00 94.06 85 GLY A CA 1
ATOM 675 C C . GLY A 1 85 ? 8.025 3.295 -0.002 1.00 94.06 85 GLY A C 1
ATOM 676 O O . GLY A 1 85 ? 7.387 4.120 0.645 1.00 94.06 85 GLY A O 1
ATOM 677 N N . SER A 1 86 ? 7.406 2.328 -0.692 1.00 95.50 86 SER A N 1
ATOM 678 C CA . SER A 1 86 ? 5.954 2.124 -0.636 1.00 95.50 86 SER A CA 1
ATOM 679 C C . SER A 1 86 ? 5.565 1.168 0.493 1.00 95.50 86 SER A C 1
ATOM 681 O O . SER A 1 86 ? 5.833 -0.033 0.418 1.00 95.50 86 SER A O 1
ATOM 683 N N . LEU A 1 87 ? 4.860 1.682 1.507 1.00 94.62 87 LEU A N 1
ATOM 684 C CA . LEU A 1 87 ? 4.330 0.862 2.603 1.00 94.62 87 LEU A CA 1
ATOM 685 C C . LEU A 1 87 ? 3.366 -0.216 2.090 1.00 94.62 87 LEU A C 1
ATOM 687 O O . LEU A 1 87 ? 3.439 -1.360 2.518 1.00 94.62 87 LEU A O 1
ATOM 691 N N . ALA A 1 88 ? 2.502 0.124 1.133 1.00 93.25 88 ALA A N 1
ATOM 692 C CA . ALA A 1 88 ? 1.526 -0.823 0.605 1.00 93.25 88 ALA A CA 1
ATOM 693 C C . ALA A 1 88 ? 2.172 -1.984 -0.173 1.00 93.25 88 ALA A C 1
ATOM 695 O O . ALA A 1 88 ? 1.607 -3.071 -0.203 1.00 93.25 88 ALA A O 1
ATOM 696 N N . GLN A 1 89 ? 3.328 -1.763 -0.814 1.00 93.06 89 GLN A N 1
ATOM 697 C CA . GLN A 1 89 ? 3.995 -2.794 -1.623 1.00 93.06 89 GLN A CA 1
ATOM 698 C C . GLN A 1 89 ? 5.049 -3.590 -0.864 1.00 93.06 89 GLN A C 1
ATOM 700 O O . GLN A 1 89 ? 5.241 -4.766 -1.153 1.00 93.06 89 GLN A O 1
ATOM 705 N N . VAL A 1 90 ? 5.758 -2.945 0.062 1.00 95.31 90 VAL A N 1
ATOM 706 C CA . VAL A 1 90 ? 6.949 -3.516 0.710 1.00 95.31 90 VAL A CA 1
ATOM 707 C C . VAL A 1 90 ? 6.769 -3.644 2.222 1.00 95.31 90 VAL A C 1
ATOM 709 O O . VAL A 1 90 ? 7.493 -4.399 2.862 1.00 95.31 90 VAL A O 1
ATOM 712 N N . GLY A 1 91 ? 5.805 -2.931 2.805 1.00 95.81 91 GLY A N 1
ATOM 713 C CA . GLY A 1 91 ? 5.513 -3.015 4.230 1.00 95.81 91 GLY A CA 1
ATOM 714 C C . GLY A 1 91 ? 5.028 -4.402 4.633 1.00 95.81 91 GLY A C 1
ATOM 715 O O . GLY A 1 91 ? 4.360 -5.093 3.862 1.00 95.81 91 GLY A O 1
ATOM 716 N N . THR A 1 92 ? 5.340 -4.784 5.865 1.00 97.25 92 THR A N 1
ATOM 717 C CA . THR A 1 92 ? 4.893 -6.031 6.486 1.00 97.25 92 THR A CA 1
ATOM 718 C C . THR A 1 92 ? 4.086 -5.738 7.741 1.00 97.25 92 THR A C 1
ATOM 720 O O . THR A 1 92 ? 4.299 -4.723 8.403 1.00 97.25 92 THR A O 1
ATOM 723 N N . VAL A 1 93 ? 3.168 -6.637 8.079 1.00 97.00 93 VAL A N 1
ATOM 724 C CA . VAL A 1 93 ? 2.339 -6.563 9.285 1.00 97.00 93 VAL A CA 1
ATOM 725 C C . VAL A 1 93 ? 2.483 -7.864 10.062 1.00 97.00 93 VAL A C 1
ATOM 727 O O . VAL A 1 93 ? 2.458 -8.939 9.464 1.00 97.00 93 VAL A O 1
ATOM 730 N N . SER A 1 94 ? 2.650 -7.755 11.381 1.00 96.94 94 SER A N 1
ATOM 731 C CA . SER A 1 94 ? 2.637 -8.905 12.288 1.00 96.94 94 SER A CA 1
ATOM 732 C C . SER A 1 94 ? 1.211 -9.439 12.419 1.00 96.94 94 SER A C 1
ATOM 734 O O . SER A 1 94 ? 0.291 -8.683 12.738 1.00 96.94 94 SER A O 1
ATOM 736 N N . LEU A 1 95 ? 1.020 -10.729 12.144 1.00 95.44 95 LEU A N 1
ATOM 737 C CA . LEU A 1 95 ? -0.254 -11.421 12.361 1.00 95.44 95 LEU A CA 1
ATOM 738 C C . LEU A 1 95 ? -0.384 -11.974 13.781 1.00 95.44 95 LEU A C 1
ATOM 740 O O . LEU A 1 95 ? -1.500 -12.229 14.233 1.00 95.44 95 LEU A O 1
ATOM 744 N N . GLY A 1 96 ? 0.737 -12.172 14.469 1.00 96.25 96 GLY A N 1
ATOM 745 C CA . GLY A 1 96 ? 0.796 -12.811 15.775 1.00 96.25 96 GLY A CA 1
ATOM 746 C C . GLY A 1 96 ? 1.932 -13.820 15.857 1.00 96.25 96 GLY A C 1
ATOM 747 O O . GLY A 1 96 ? 2.876 -13.777 15.071 1.00 96.25 96 GLY A O 1
ATOM 748 N N . LEU A 1 97 ? 1.831 -14.719 16.832 1.00 97.69 97 LEU A N 1
ATOM 749 C CA . LEU A 1 97 ? 2.838 -15.740 17.105 1.00 97.69 97 LEU A CA 1
ATOM 750 C C . LEU A 1 97 ? 2.419 -17.089 16.509 1.00 97.69 97 LEU A C 1
ATOM 752 O O . LEU A 1 97 ? 1.233 -17.430 16.536 1.00 97.69 97 LEU A O 1
ATOM 756 N N . ASP A 1 98 ? 3.380 -17.848 15.985 1.00 96.44 98 ASP A N 1
ATOM 757 C CA . ASP A 1 98 ? 3.185 -19.245 15.590 1.00 96.44 98 ASP A CA 1
ATOM 758 C C . ASP A 1 98 ? 3.178 -20.200 16.802 1.00 96.44 98 ASP A C 1
ATOM 760 O O . ASP A 1 98 ? 3.208 -19.778 17.963 1.00 96.44 98 ASP A O 1
ATOM 764 N N . ALA A 1 99 ? 3.084 -21.507 16.535 1.00 96.19 99 ALA A N 1
ATOM 765 C CA . ALA A 1 99 ? 3.048 -22.530 17.579 1.00 96.19 99 ALA A CA 1
ATOM 766 C C . ALA A 1 99 ? 4.363 -22.603 18.379 1.00 96.19 99 ALA A C 1
ATOM 768 O O . ALA A 1 99 ? 4.363 -22.998 19.544 1.00 96.19 99 ALA A O 1
ATOM 769 N N . GLU A 1 100 ? 5.468 -22.182 17.769 1.00 96.50 100 GLU A N 1
ATOM 770 C CA . GLU A 1 100 ? 6.813 -22.118 18.329 1.00 96.50 100 GLU A CA 1
ATOM 771 C C . GLU A 1 100 ? 7.098 -20.773 19.032 1.00 96.50 100 GLU A C 1
ATOM 773 O O . GLU A 1 100 ? 8.190 -20.561 19.571 1.00 96.50 100 GLU A O 1
ATOM 778 N N . GLY A 1 101 ? 6.120 -19.862 19.057 1.00 95.69 101 GLY A N 1
ATOM 779 C CA . GLY A 1 101 ? 6.215 -18.549 19.688 1.00 95.69 101 GLY A CA 1
ATOM 780 C C . GLY A 1 101 ? 7.011 -17.515 18.887 1.00 95.69 101 GLY A C 1
ATOM 781 O O . GLY A 1 101 ? 7.386 -16.486 19.449 1.00 95.69 101 GLY A O 1
ATOM 782 N N . GLN A 1 102 ? 7.294 -17.766 17.608 1.00 96.75 102 GLN A N 1
ATOM 783 C CA . GLN A 1 102 ? 7.935 -16.807 16.711 1.00 96.75 102 GLN A CA 1
ATOM 784 C C . GLN A 1 102 ? 6.897 -15.890 16.066 1.00 96.75 102 GLN A C 1
ATOM 786 O O . GLN A 1 102 ? 5.783 -16.298 15.746 1.00 96.75 102 GLN A O 1
ATOM 791 N N . GLU A 1 103 ? 7.264 -14.626 15.869 1.00 97.38 103 GLU A N 1
ATOM 792 C CA . GLU A 1 103 ? 6.370 -13.644 15.266 1.00 97.38 103 GLU A CA 1
ATOM 793 C C . GLU A 1 103 ? 6.270 -13.831 13.747 1.00 97.38 103 GLU A C 1
ATOM 795 O O . GLU A 1 103 ? 7.271 -13.842 13.027 1.00 97.38 103 GLU A O 1
ATOM 800 N N . VAL A 1 104 ? 5.039 -13.957 13.253 1.00 97.50 104 VAL A N 1
ATOM 801 C CA . VAL A 1 104 ? 4.741 -14.186 11.841 1.00 97.50 104 VAL A CA 1
ATOM 802 C C . VAL A 1 104 ? 4.360 -12.873 11.175 1.00 97.50 104 VAL A C 1
ATOM 804 O O . VAL A 1 104 ? 3.350 -12.250 11.509 1.00 97.50 104 VAL A O 1
ATOM 807 N N . PHE A 1 105 ? 5.136 -12.493 10.165 1.00 97.44 105 PHE A N 1
ATOM 808 C CA . PHE A 1 105 ? 4.893 -11.306 9.355 1.00 97.44 105 PHE A CA 1
ATOM 809 C C . PHE A 1 105 ? 4.372 -11.673 7.972 1.00 97.44 105 PHE A C 1
ATOM 811 O O . PHE A 1 105 ? 4.878 -12.585 7.319 1.00 97.44 105 PHE A O 1
ATOM 818 N N . VAL A 1 106 ? 3.404 -10.899 7.488 1.00 97.00 106 VAL A N 1
ATOM 819 C CA . VAL A 1 106 ? 2.908 -10.996 6.111 1.00 97.00 106 VAL A CA 1
ATOM 820 C C . VAL A 1 106 ? 3.046 -9.663 5.386 1.00 97.00 106 VAL A C 1
ATOM 822 O O . VAL A 1 106 ? 3.014 -8.612 6.032 1.00 97.00 106 VAL A O 1
ATOM 825 N N . PRO A 1 107 ? 3.184 -9.663 4.048 1.00 96.81 107 PRO A N 1
ATOM 826 C CA . PRO A 1 107 ? 3.123 -8.435 3.268 1.00 96.81 107 PRO A CA 1
ATOM 827 C C . PRO A 1 107 ? 1.818 -7.684 3.533 1.00 96.81 107 PRO A C 1
ATOM 829 O O . PRO A 1 107 ? 0.746 -8.287 3.568 1.00 96.81 107 PRO A O 1
ATOM 832 N N . PHE A 1 108 ? 1.890 -6.361 3.663 1.00 96.12 108 PHE A N 1
ATOM 833 C CA . PHE A 1 108 ? 0.721 -5.509 3.872 1.00 96.12 108 PHE A CA 1
ATOM 834 C C . PHE A 1 108 ? -0.326 -5.741 2.776 1.00 96.12 108 PHE A C 1
ATOM 836 O O . PHE A 1 108 ? -1.505 -5.923 3.072 1.00 96.12 108 PHE A O 1
ATOM 843 N N . SER A 1 109 ? 0.121 -5.837 1.518 1.00 94.12 109 SER A N 1
ATOM 844 C CA . SER A 1 109 ? -0.707 -6.130 0.341 1.00 94.12 109 SER A CA 1
ATOM 845 C C . SER A 1 109 ? -1.465 -7.463 0.401 1.00 94.12 109 SER A C 1
ATOM 847 O O . SER A 1 109 ? -2.420 -7.641 -0.350 1.00 94.12 109 SER A O 1
ATOM 849 N N . ALA A 1 110 ? -1.072 -8.390 1.281 1.00 94.38 110 ALA A N 1
ATOM 850 C CA . ALA A 1 110 ? -1.715 -9.691 1.439 1.00 94.38 110 ALA A CA 1
ATOM 851 C C . ALA A 1 110 ? -2.886 -9.680 2.441 1.00 94.38 110 ALA A C 1
ATOM 853 O O . ALA A 1 110 ? -3.642 -10.648 2.488 1.00 94.38 110 ALA A O 1
ATOM 854 N N . LEU A 1 111 ? -3.061 -8.610 3.230 1.00 94.00 111 LEU A N 1
ATOM 855 C CA . LEU A 1 111 ? -4.119 -8.538 4.246 1.00 94.00 111 LEU A CA 1
ATOM 856 C C . LEU A 1 111 ? -5.521 -8.436 3.638 1.00 94.00 111 LEU A C 1
ATOM 858 O O . LEU A 1 111 ? -6.464 -9.049 4.135 1.00 94.00 111 LEU A O 1
ATOM 862 N N . LEU A 1 112 ? -5.665 -7.644 2.576 1.00 94.12 112 LEU A N 1
ATOM 863 C CA . LEU A 1 112 ? -6.926 -7.425 1.873 1.00 94.12 112 LEU A CA 1
ATOM 864 C C . LEU A 1 112 ? -6.675 -7.271 0.369 1.00 94.12 112 LEU A C 1
ATOM 866 O O . LEU A 1 112 ? -5.597 -6.822 -0.020 1.00 94.12 112 LEU A O 1
ATOM 870 N N . PRO A 1 113 ? -7.667 -7.586 -0.486 1.00 93.88 113 PRO A N 1
ATOM 871 C CA . PRO A 1 113 ? -7.556 -7.366 -1.924 1.00 93.88 113 PRO A CA 1
ATOM 872 C C . PRO A 1 113 ? -7.263 -5.893 -2.238 1.00 93.88 113 PRO A C 1
ATOM 874 O O . PRO A 1 113 ? -8.048 -5.006 -1.901 1.00 93.88 113 PRO A O 1
ATOM 877 N N . MET A 1 114 ? -6.125 -5.635 -2.881 1.00 94.62 114 MET A N 1
ATOM 878 C CA . MET A 1 114 ? -5.628 -4.295 -3.193 1.00 94.62 114 MET A CA 1
ATOM 879 C C . MET A 1 114 ? -5.097 -4.222 -4.623 1.00 94.62 114 MET A C 1
ATOM 881 O O . MET A 1 114 ? -4.655 -5.217 -5.194 1.00 94.62 114 MET A O 1
ATOM 885 N N . VAL A 1 115 ? -5.133 -3.021 -5.200 1.00 94.44 115 VAL A N 1
ATOM 886 C CA . VAL A 1 115 ? -4.622 -2.752 -6.550 1.00 94.44 115 VAL A CA 1
ATOM 887 C C . VAL A 1 115 ? -3.092 -2.764 -6.543 1.00 94.44 115 VAL A C 1
ATOM 889 O O . VAL A 1 115 ? -2.469 -2.097 -5.713 1.00 94.44 115 VAL A O 1
ATOM 892 N N . ALA A 1 116 ? -2.478 -3.468 -7.497 1.00 92.94 116 ALA A N 1
ATOM 893 C CA . ALA A 1 116 ? -1.041 -3.371 -7.717 1.00 92.94 116 ALA A CA 1
ATOM 894 C C . ALA A 1 116 ? -0.698 -2.057 -8.453 1.00 92.94 116 ALA A C 1
ATOM 896 O O . ALA A 1 116 ? -1.405 -1.670 -9.384 1.00 92.94 116 ALA A O 1
ATOM 897 N N . PRO A 1 117 ? 0.415 -1.372 -8.132 1.00 93.12 117 PRO A N 1
ATOM 898 C CA . PRO A 1 117 ? 0.826 -0.155 -8.834 1.00 93.12 117 PRO A CA 1
ATOM 899 C C . PRO A 1 117 ? 1.072 -0.384 -10.331 1.00 93.12 117 PRO A C 1
ATOM 901 O O . PRO A 1 117 ? 0.867 0.510 -11.151 1.00 93.12 117 PRO A O 1
ATOM 904 N N . ASN A 1 118 ? 1.442 -1.614 -10.693 1.00 93.81 118 ASN A N 1
ATOM 905 C CA . ASN A 1 118 ? 1.557 -2.074 -12.072 1.00 93.81 118 ASN A CA 1
ATOM 906 C C . ASN A 1 118 ? 0.210 -2.168 -12.807 1.00 93.81 118 ASN A C 1
ATOM 908 O O . ASN A 1 118 ? 0.220 -2.374 -14.013 1.00 93.81 118 ASN A O 1
ATOM 912 N N . ASP A 1 119 ? -0.935 -1.965 -12.161 1.00 92.25 119 ASP A N 1
ATOM 913 C CA . ASP A 1 119 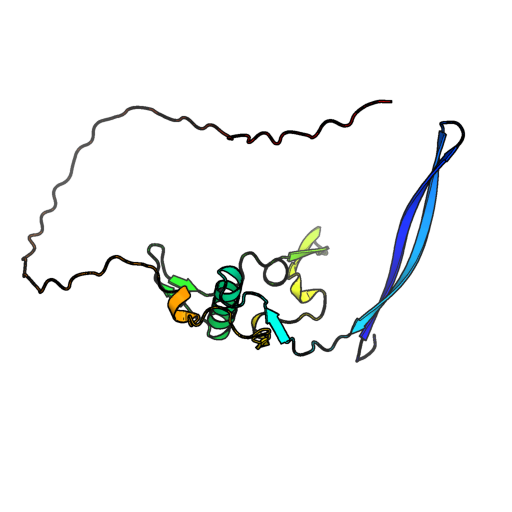? -2.260 -1.967 -12.798 1.00 92.25 119 ASP A CA 1
ATOM 914 C C . ASP A 1 119 ? -2.864 -0.556 -12.902 1.00 92.25 119 ASP A C 1
ATOM 916 O O . ASP A 1 119 ? -3.943 -0.374 -13.466 1.00 92.25 119 ASP A O 1
ATOM 920 N N . LEU A 1 120 ? -2.143 0.469 -12.430 1.00 90.69 120 LEU A N 1
ATOM 921 C CA . LEU A 1 120 ? -2.577 1.864 -12.493 1.00 90.69 120 LEU A CA 1
ATOM 922 C C . LEU A 1 120 ? -2.597 2.385 -13.930 1.00 90.69 120 LEU A C 1
ATOM 924 O O . LEU A 1 120 ? -1.580 2.385 -14.633 1.00 90.69 120 LEU A O 1
ATOM 928 N N . VAL A 1 121 ? -3.744 2.880 -14.375 1.00 85.56 121 VAL A N 1
ATOM 929 C CA . VAL A 1 121 ? -3.850 3.591 -15.648 1.00 85.56 121 VAL A CA 1
ATOM 930 C C . VAL A 1 121 ? -3.742 5.076 -15.367 1.00 85.56 121 VAL A C 1
ATOM 932 O O . VAL A 1 121 ? -4.628 5.687 -14.784 1.00 85.56 121 VAL A O 1
ATOM 935 N N . ALA A 1 122 ? -2.622 5.645 -15.766 1.00 78.38 122 ALA A N 1
ATOM 936 C CA . ALA A 1 122 ? -2.377 7.063 -15.681 1.00 78.38 122 ALA A CA 1
ATOM 937 C C . ALA A 1 122 ? -3.091 7.828 -16.798 1.00 78.38 122 ALA A C 1
ATOM 939 O O . ALA A 1 122 ? -2.877 7.533 -17.974 1.00 78.38 122 ALA A O 1
ATOM 940 N N . CYS A 1 123 ? -3.884 8.832 -16.433 1.00 68.44 123 CYS A N 1
ATOM 941 C CA . CYS A 1 123 ? -4.596 9.688 -17.374 1.00 68.44 123 CYS A CA 1
ATOM 942 C C . CYS A 1 123 ? -4.190 11.157 -17.197 1.00 68.44 123 CYS A C 1
ATOM 944 O O . CYS A 1 123 ? -3.997 11.643 -16.079 1.00 68.44 123 CYS A O 1
ATOM 946 N N . VAL A 1 124 ? -4.111 11.880 -18.316 1.00 64.06 124 VAL A N 1
ATOM 947 C CA . VAL A 1 124 ? -3.909 13.332 -18.332 1.00 64.06 124 VAL A CA 1
ATOM 948 C C . VAL A 1 124 ? -5.216 13.998 -17.916 1.00 64.06 124 VAL A C 1
ATOM 950 O O . VAL A 1 124 ? -6.215 13.916 -18.623 1.00 64.06 124 VAL A O 1
ATOM 953 N N . GLY A 1 125 ? -5.214 14.617 -16.739 1.00 56.16 125 GLY A N 1
ATOM 954 C CA . GLY A 1 125 ? -6.424 15.189 -16.155 1.00 56.16 125 GLY A CA 1
ATOM 955 C C . GLY A 1 125 ? -6.774 16.599 -16.576 1.00 56.16 125 GLY A C 1
ATOM 956 O O . GLY A 1 125 ? -7.923 17.017 -16.482 1.00 56.16 125 GLY A O 1
ATOM 957 N N . LEU A 1 126 ? -5.764 17.336 -17.010 1.00 59.12 126 LEU A N 1
ATOM 958 C CA . LEU A 1 126 ? -5.867 18.704 -17.477 1.00 59.12 126 LEU A CA 1
ATOM 959 C C . LEU A 1 126 ? -4.927 18.846 -18.671 1.00 59.12 126 LEU A C 1
ATOM 961 O O . LEU A 1 126 ? -3.875 18.195 -18.675 1.00 59.12 126 LEU A O 1
ATOM 965 N N . PRO A 1 127 ? -5.271 19.680 -19.668 1.00 54.75 127 PRO A N 1
ATOM 966 C CA . PRO A 1 127 ? -4.347 19.990 -20.743 1.00 54.75 127 PRO A CA 1
ATOM 967 C C . PRO A 1 127 ? -3.029 20.479 -20.130 1.00 54.75 127 PRO A C 1
ATOM 969 O O . PRO A 1 127 ? -3.045 21.272 -19.180 1.00 54.75 127 PRO A O 1
ATOM 972 N N . PRO A 1 128 ? -1.888 19.965 -20.609 1.00 57.47 128 PRO A N 1
ATOM 973 C CA . PRO A 1 128 ? -0.609 20.310 -20.028 1.00 57.47 128 PRO A CA 1
ATOM 974 C C . PRO A 1 128 ? -0.384 21.821 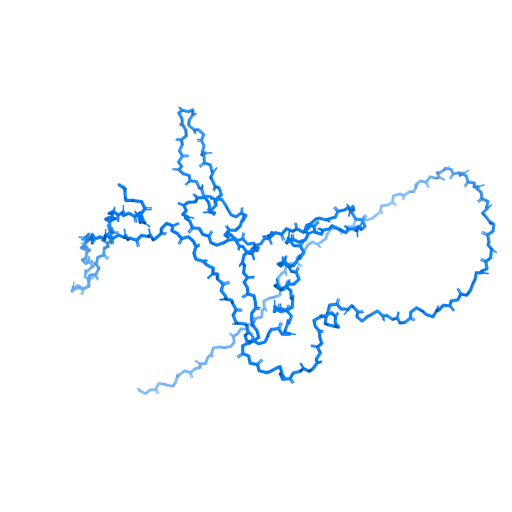-20.169 1.00 57.47 128 PRO A C 1
ATOM 976 O O . PRO A 1 128 ? -0.446 22.363 -21.267 1.00 57.47 128 PRO A O 1
ATOM 979 N N . GLN A 1 129 ? -0.104 22.507 -19.058 1.00 64.00 129 GLN A N 1
ATOM 980 C CA . GLN A 1 129 ? 0.336 23.912 -19.084 1.00 64.00 129 GLN A CA 1
ATOM 981 C C . GLN A 1 129 ? 1.791 24.057 -19.577 1.00 64.00 129 GLN A C 1
ATOM 983 O O . GLN A 1 129 ? 2.289 25.167 -19.729 1.00 64.00 129 GLN A O 1
ATOM 988 N N . ASN A 1 130 ? 2.474 22.933 -19.815 1.00 62.16 130 ASN A N 1
ATOM 989 C CA . ASN A 1 130 ? 3.845 22.845 -20.298 1.00 62.16 130 ASN A CA 1
ATOM 990 C C . ASN A 1 130 ? 3.929 21.782 -21.405 1.00 62.16 130 ASN A C 1
ATOM 992 O O . ASN A 1 130 ? 3.554 20.639 -21.175 1.00 62.16 130 ASN A O 1
ATOM 996 N N . HIS A 1 131 ? 4.448 22.123 -22.585 1.00 63.56 131 HIS A N 1
ATOM 997 C CA . HIS A 1 131 ? 4.524 21.215 -23.743 1.00 63.56 131 HIS A CA 1
ATOM 998 C C . HIS A 1 131 ? 5.734 20.261 -23.723 1.00 63.56 131 HIS A C 1
ATOM 1000 O O . HIS A 1 131 ? 6.100 19.700 -24.753 1.00 63.56 131 HIS A O 1
ATOM 1006 N N . MET A 1 132 ? 6.376 20.075 -22.569 1.00 62.53 132 MET A N 1
ATOM 1007 C CA . MET A 1 132 ? 7.509 19.164 -22.436 1.00 62.53 132 MET A CA 1
ATOM 1008 C C . MET A 1 132 ? 7.015 17.723 -22.274 1.00 62.53 132 MET A C 1
ATOM 1010 O O . MET A 1 132 ? 6.138 17.446 -21.458 1.00 62.53 132 MET A O 1
ATOM 1014 N N . LEU A 1 133 ? 7.570 16.808 -23.066 1.00 71.31 133 LEU A N 1
ATOM 1015 C CA . LEU A 1 133 ? 7.291 15.379 -22.933 1.00 71.31 133 LEU A CA 1
ATOM 1016 C C . LEU A 1 133 ? 8.080 14.796 -21.743 1.00 71.31 133 LEU A C 1
ATOM 1018 O O . LEU A 1 133 ? 9.144 15.316 -21.394 1.00 71.31 133 LEU A O 1
ATOM 1022 N N . LEU A 1 134 ? 7.587 13.717 -21.121 1.00 62.84 134 LEU A N 1
ATOM 1023 C CA . LEU A 1 134 ? 8.192 13.154 -19.900 1.00 62.84 134 LEU A CA 1
ATOM 1024 C C . LEU A 1 134 ? 9.656 12.761 -20.073 1.00 62.84 134 LEU A C 1
ATOM 1026 O O . LEU A 1 134 ? 10.448 12.909 -19.143 1.00 62.84 134 LEU A O 1
ATOM 1030 N N . GLU A 1 135 ? 10.017 12.258 -21.247 1.00 72.69 135 GLU A N 1
ATOM 1031 C CA . GLU A 1 135 ? 11.383 11.876 -21.571 1.00 72.69 135 GLU A CA 1
ATOM 1032 C C . GLU A 1 135 ? 12.346 13.060 -21.433 1.00 72.69 135 GLU A C 1
ATOM 1034 O O . GLU A 1 135 ? 13.410 12.903 -20.840 1.00 72.69 135 GLU A O 1
ATOM 1039 N N . HIS A 1 136 ? 11.927 14.262 -21.838 1.00 71.69 136 HIS A N 1
ATOM 1040 C CA . HIS A 1 136 ? 12.738 15.478 -21.747 1.00 71.69 136 HIS A CA 1
ATOM 1041 C C . HIS A 1 136 ? 12.912 15.938 -20.295 1.00 71.69 136 HIS A C 1
ATOM 1043 O O . HIS A 1 136 ? 13.916 16.556 -19.954 1.00 71.69 136 HIS A O 1
ATOM 1049 N N . LYS A 1 137 ? 11.965 15.610 -19.409 1.00 68.31 137 LYS A N 1
ATOM 1050 C CA . LYS A 1 137 ? 12.093 15.882 -17.971 1.00 68.31 137 LYS A CA 1
ATOM 1051 C C . LYS A 1 137 ? 12.961 14.889 -17.221 1.00 68.31 137 LYS A C 1
ATOM 1053 O O . LYS A 1 137 ? 13.463 15.217 -16.148 1.00 68.31 137 LYS A O 1
ATOM 1058 N N . MET A 1 138 ? 13.116 13.680 -17.748 1.00 72.06 138 MET A N 1
ATOM 1059 C CA . MET A 1 138 ? 13.991 12.665 -17.162 1.00 72.06 138 MET A CA 1
ATOM 1060 C C . MET A 1 138 ? 15.424 12.743 -17.680 1.00 72.06 138 MET A C 1
ATOM 1062 O O . MET A 1 138 ? 16.317 12.114 -17.103 1.00 72.06 138 MET A O 1
ATOM 1066 N N . GLU A 1 139 ? 15.670 13.524 -18.732 1.00 72.56 139 GLU A N 1
ATOM 1067 C CA . GLU A 1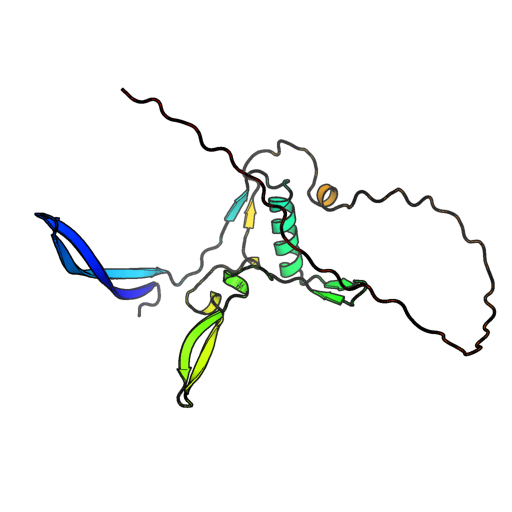 139 ? 17.022 13.850 -19.154 1.00 72.56 139 GLU A CA 1
ATOM 1068 C C . GLU A 1 139 ? 17.745 14.652 -18.069 1.00 72.56 139 GLU A C 1
ATOM 1070 O O . GLU A 1 139 ? 17.263 15.649 -17.531 1.00 72.56 139 GLU A O 1
ATOM 1075 N N . ARG A 1 140 ? 18.956 14.204 -17.736 1.00 53.12 140 ARG A N 1
ATOM 1076 C CA . ARG A 1 140 ? 19.860 14.997 -16.906 1.00 53.12 140 ARG A CA 1
ATOM 1077 C C . ARG A 1 140 ? 20.411 16.135 -17.768 1.00 53.12 140 ARG A C 1
ATOM 1079 O O . ARG A 1 140 ? 20.931 15.831 -18.842 1.00 53.12 140 ARG A O 1
ATOM 1086 N N . PRO A 1 141 ? 20.427 17.395 -17.297 1.00 44.41 141 PRO A N 1
ATOM 1087 C CA . PRO A 1 141 ? 21.242 18.436 -17.910 1.00 44.41 141 PRO A CA 1
ATOM 1088 C C . PRO A 1 141 ? 22.718 18.072 -17.689 1.00 44.41 141 PRO A C 1
ATOM 1090 O O . PRO A 1 141 ? 23.319 18.392 -16.666 1.00 44.41 141 PRO A O 1
ATOM 1093 N N . GLY A 1 142 ? 23.289 17.287 -18.598 1.00 44.97 142 GLY A N 1
ATOM 1094 C CA . GLY A 1 142 ? 24.721 17.016 -18.650 1.00 44.97 142 GLY A CA 1
ATOM 1095 C C . GLY A 1 142 ? 25.416 18.078 -19.502 1.00 44.97 142 GLY A C 1
ATOM 1096 O O . GLY A 1 142 ? 24.827 18.534 -20.484 1.00 44.97 142 GLY A O 1
ATOM 1097 N N . PRO A 1 143 ? 26.658 18.483 -19.181 1.00 46.78 143 PRO A N 1
ATOM 1098 C CA . PRO A 1 143 ? 27.417 19.333 -20.083 1.00 46.78 143 PRO A CA 1
ATOM 1099 C C . PRO A 1 143 ? 27.639 18.563 -21.386 1.00 46.78 143 PRO A C 1
ATOM 1101 O O . PRO A 1 143 ? 28.008 17.388 -21.363 1.00 46.78 143 PRO A O 1
ATOM 1104 N N . SER A 1 144 ? 27.392 19.219 -22.518 1.00 40.97 144 SER A N 1
ATOM 1105 C CA . SER A 1 144 ? 27.614 18.675 -23.854 1.00 40.97 144 SER A CA 1
ATOM 1106 C C . SER A 1 144 ? 29.038 18.114 -23.937 1.00 40.97 144 SER A C 1
ATOM 1108 O O . SER A 1 144 ? 30.010 18.872 -23.960 1.00 40.97 144 SER A O 1
ATOM 1110 N N . LEU A 1 145 ? 29.185 16.787 -23.956 1.00 39.12 145 LEU A N 1
ATOM 1111 C CA . LEU A 1 145 ? 30.468 16.154 -24.234 1.00 39.12 145 LEU A CA 1
ATOM 1112 C C . LEU A 1 145 ? 30.803 16.452 -25.695 1.00 39.12 145 LEU A C 1
ATOM 1114 O O . LEU A 1 145 ? 30.291 15.809 -26.608 1.00 39.12 145 LEU A O 1
ATOM 1118 N N . LYS A 1 146 ? 31.644 17.467 -25.916 1.00 37.22 146 LYS A N 1
ATOM 1119 C CA . LYS A 1 146 ? 32.284 17.683 -27.210 1.00 37.22 146 LYS A CA 1
ATOM 1120 C C . LYS A 1 146 ? 33.056 16.415 -27.555 1.00 37.22 146 LYS A C 1
ATOM 1122 O O . LYS A 1 146 ? 33.953 16.001 -26.825 1.00 37.22 146 LYS A O 1
ATOM 1127 N N . GLN A 1 147 ? 32.669 15.811 -28.667 1.00 35.88 147 GLN A N 1
ATOM 1128 C CA . GLN A 1 147 ? 33.352 14.694 -29.289 1.00 35.88 147 GLN A CA 1
ATOM 1129 C C . GLN A 1 147 ? 34.784 15.136 -29.629 1.00 35.88 147 GLN A C 1
ATOM 1131 O O . GLN A 1 147 ? 34.992 15.945 -30.531 1.00 35.88 147 GLN A O 1
ATOM 1136 N N . VAL A 1 148 ? 35.771 14.647 -28.880 1.00 36.50 148 VAL A N 1
ATOM 1137 C CA . VAL A 1 148 ? 37.186 14.748 -29.253 1.00 36.50 148 VAL A CA 1
ATOM 1138 C C . VAL A 1 148 ? 37.593 13.375 -29.773 1.00 36.50 148 VAL A C 1
ATOM 1140 O O . VAL A 1 148 ? 37.395 12.366 -29.097 1.00 36.50 148 VAL A O 1
ATOM 1143 N N . GLY A 1 149 ? 38.060 13.348 -31.023 1.00 34.66 149 GLY A N 1
ATOM 1144 C CA . GLY A 1 149 ? 38.443 12.139 -31.751 1.00 34.66 149 GLY A CA 1
ATOM 1145 C C . GLY A 1 149 ? 39.600 11.361 -31.107 1.00 34.66 149 GLY A C 1
ATOM 1146 O O . GLY A 1 149 ? 40.232 11.837 -30.161 1.00 34.66 149 GLY A O 1
ATOM 1147 N N . PRO A 1 150 ? 39.881 10.145 -31.602 1.00 36.06 150 PRO A N 1
ATOM 1148 C CA . PRO A 1 150 ? 40.765 9.210 -30.927 1.00 36.06 150 PRO A CA 1
ATOM 1149 C C . PRO A 1 150 ? 42.231 9.597 -31.135 1.00 36.06 150 PRO A C 1
ATOM 1151 O O . PRO A 1 150 ? 42.732 9.603 -32.256 1.00 36.06 150 PRO A O 1
ATOM 1154 N N . LEU A 1 151 ? 42.935 9.860 -30.036 1.00 33.69 151 LEU A N 1
ATOM 1155 C CA . LEU A 1 151 ? 44.393 9.836 -29.992 1.00 33.69 151 LEU A CA 1
ATOM 1156 C C . LEU A 1 151 ? 44.821 8.585 -29.229 1.00 33.69 151 LEU A C 1
ATOM 1158 O O . LEU A 1 151 ? 44.533 8.420 -28.044 1.00 33.69 151 LEU A O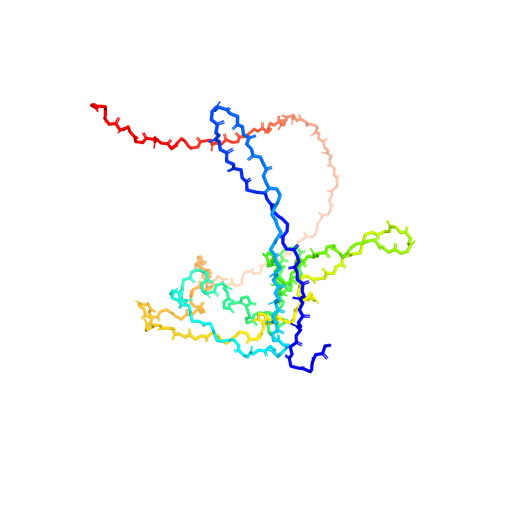 1
ATOM 1162 N N . ALA A 1 152 ? 45.463 7.683 -29.965 1.00 35.94 152 ALA A N 1
ATOM 1163 C CA . ALA A 1 152 ? 46.086 6.480 -29.451 1.00 35.94 152 ALA A CA 1
ATOM 1164 C C . ALA A 1 152 ? 47.165 6.840 -28.420 1.00 35.94 152 ALA A C 1
ATOM 1166 O O . ALA A 1 152 ? 48.038 7.661 -28.693 1.00 35.94 152 ALA A O 1
ATOM 1167 N N . ALA A 1 153 ? 47.131 6.190 -27.258 1.00 34.59 153 ALA A N 1
ATOM 1168 C CA . ALA A 1 153 ? 48.235 6.214 -26.311 1.00 34.59 153 ALA A CA 1
ATOM 1169 C C . ALA A 1 153 ? 48.422 4.815 -25.717 1.00 34.59 153 ALA A C 1
ATOM 1171 O O . ALA A 1 153 ? 47.608 4.299 -24.954 1.00 34.59 153 ALA A O 1
ATOM 1172 N N . THR A 1 154 ? 49.511 4.205 -26.159 1.00 28.91 154 THR A N 1
ATOM 1173 C CA . THR A 1 154 ? 50.118 2.948 -25.740 1.00 28.91 154 THR A CA 1
ATOM 1174 C C . THR A 1 154 ? 50.321 2.905 -24.222 1.00 28.91 154 THR A C 1
ATOM 1176 O O . THR A 1 154 ? 50.916 3.811 -23.642 1.00 28.91 154 THR A O 1
ATOM 1179 N N . CYS A 1 155 ? 49.869 1.835 -23.568 1.00 26.17 155 CYS A N 1
ATOM 1180 C CA . CYS A 1 155 ? 50.197 1.558 -22.169 1.00 26.17 155 CYS A CA 1
ATOM 1181 C C . CYS A 1 155 ? 51.623 0.994 -22.047 1.00 26.17 155 CYS A C 1
ATOM 1183 O O . CYS A 1 155 ? 51.992 0.129 -22.843 1.00 26.17 155 CYS A O 1
ATOM 1185 N N . PRO A 1 156 ? 52.357 1.326 -20.972 1.00 32.81 156 PRO A N 1
ATOM 1186 C CA . PRO A 1 156 ? 53.291 0.381 -20.386 1.00 32.81 156 PRO A CA 1
ATOM 1187 C C . PRO A 1 156 ? 52.880 0.013 -18.954 1.00 32.81 156 PRO A C 1
ATOM 1189 O O . PRO A 1 156 ? 52.546 0.853 -18.120 1.00 32.81 156 PRO A O 1
ATOM 1192 N N . VAL A 1 157 ? 52.923 -1.289 -18.688 1.00 32.81 157 VAL A N 1
ATOM 1193 C CA . VAL A 1 157 ? 52.786 -1.910 -17.368 1.00 32.81 157 VAL A CA 1
ATOM 1194 C C . VAL A 1 157 ? 54.054 -1.648 -16.549 1.00 32.81 157 VAL A C 1
ATOM 1196 O O . VAL A 1 157 ? 55.162 -1.872 -17.037 1.00 32.81 157 VAL A O 1
ATOM 1199 N N . SER A 1 158 ? 53.913 -1.274 -15.275 1.00 31.14 158 SER A N 1
ATOM 1200 C CA . SER A 1 158 ? 54.920 -1.602 -14.256 1.00 31.14 158 SER A CA 1
ATOM 1201 C C . SER A 1 158 ? 54.355 -1.591 -12.836 1.00 31.14 158 SER A C 1
ATOM 1203 O O . SER A 1 158 ? 53.879 -0.579 -12.334 1.00 31.14 158 SER A O 1
ATOM 1205 N N . ASN A 1 159 ? 54.469 -2.753 -12.190 1.00 28.64 159 ASN A N 1
ATOM 1206 C CA . ASN A 1 159 ? 54.330 -2.979 -10.753 1.00 28.64 159 ASN A CA 1
ATOM 1207 C C . ASN A 1 159 ? 55.581 -2.481 -10.017 1.00 28.64 159 ASN A C 1
ATOM 1209 O O . ASN A 1 159 ? 56.661 -2.938 -10.381 1.00 28.64 159 ASN A O 1
ATOM 1213 N N . LYS A 1 160 ? 55.451 -1.714 -8.920 1.00 30.30 160 LYS A N 1
ATOM 1214 C CA . LYS A 1 160 ? 56.348 -1.783 -7.740 1.00 30.30 160 LYS A CA 1
ATOM 1215 C C . LYS A 1 160 ? 55.620 -1.349 -6.457 1.00 30.30 160 LYS A C 1
ATOM 1217 O O . LYS A 1 160 ? 54.734 -0.505 -6.481 1.00 30.30 160 LYS A O 1
ATOM 1222 N N . LYS A 1 161 ? 55.996 -1.998 -5.352 1.00 26.73 161 LYS A N 1
ATOM 1223 C CA . LYS A 1 161 ? 55.341 -2.068 -4.037 1.00 26.73 161 LYS A CA 1
ATOM 1224 C C . LYS A 1 161 ? 56.138 -1.280 -2.977 1.00 26.73 161 LYS A C 1
ATOM 1226 O O . LYS A 1 161 ? 57.340 -1.499 -2.879 1.00 26.73 161 LYS A O 1
ATOM 1231 N N . GLY A 1 162 ? 55.429 -0.499 -2.145 1.00 27.92 162 GLY A N 1
ATOM 1232 C CA . GLY A 1 162 ? 55.784 -0.050 -0.773 1.00 27.92 162 GLY A CA 1
ATOM 1233 C C . GLY A 1 162 ? 56.515 1.303 -0.621 1.00 27.92 162 GLY A C 1
ATOM 1234 O O . GLY A 1 162 ? 57.074 1.770 -1.610 1.00 27.92 162 GLY A O 1
ATOM 1235 N N . PRO A 1 163 ? 56.606 1.907 0.597 1.00 34.34 163 PRO A N 1
ATOM 1236 C CA . PRO A 1 163 ? 55.883 1.682 1.867 1.00 34.34 163 PRO A CA 1
ATOM 1237 C C . PRO A 1 163 ? 55.208 2.957 2.474 1.00 34.34 163 PRO A C 1
ATOM 1239 O O . PRO A 1 163 ? 55.346 4.065 1.967 1.00 34.34 163 PRO A O 1
ATOM 1242 N N . VAL A 1 164 ? 54.461 2.761 3.572 1.00 32.88 164 VAL A N 1
ATOM 1243 C CA . VAL A 1 164 ? 53.660 3.728 4.377 1.00 32.88 164 VAL A CA 1
ATOM 1244 C C . VAL A 1 164 ? 54.537 4.642 5.263 1.00 32.88 164 VAL A C 1
ATOM 1246 O O . VAL A 1 164 ? 55.603 4.197 5.690 1.00 32.88 164 VAL A O 1
ATOM 1249 N N . PRO A 1 165 ? 54.075 5.862 5.630 1.00 36.97 165 PRO A N 1
ATOM 1250 C CA . PRO A 1 165 ? 54.007 6.196 7.063 1.00 36.97 165 PRO A CA 1
ATOM 1251 C C . PRO A 1 165 ? 52.729 6.938 7.537 1.00 36.97 165 PRO A C 1
ATOM 1253 O O . PRO A 1 165 ? 51.940 7.465 6.758 1.00 36.97 165 PRO A O 1
ATOM 1256 N N . ALA A 1 166 ? 52.580 6.893 8.866 1.00 27.41 166 ALA A N 1
ATOM 1257 C CA . ALA A 1 166 ? 51.507 7.268 9.797 1.00 27.41 166 ALA A CA 1
ATOM 1258 C C . ALA A 1 166 ? 51.074 8.760 9.763 1.00 27.41 166 ALA A C 1
ATOM 1260 O O . ALA A 1 166 ? 51.891 9.635 9.509 1.00 27.41 166 ALA A O 1
ATOM 1261 N N . SER A 1 167 ? 49.775 9.083 9.838 1.00 26.77 167 SER A N 1
ATOM 1262 C CA . SER A 1 167 ? 48.913 9.345 11.020 1.00 26.77 167 SER A CA 1
ATOM 1263 C C . SER A 1 167 ? 48.670 10.838 11.254 1.00 26.77 167 SER A C 1
ATOM 1265 O O . SER A 1 167 ? 49.603 11.541 11.620 1.00 26.77 167 SER A O 1
ATOM 1267 N N . THR A 1 168 ? 47.411 11.275 11.195 1.00 27.67 168 THR A N 1
ATOM 1268 C CA . THR A 1 168 ? 46.850 12.269 12.123 1.00 27.67 168 THR A CA 1
ATOM 1269 C C . THR A 1 168 ? 45.329 12.132 12.190 1.00 27.67 168 THR A C 1
ATOM 1271 O O . THR A 1 168 ? 44.639 11.854 11.214 1.00 27.67 168 THR A O 1
ATOM 1274 N N . SER A 1 169 ? 44.860 12.264 13.422 1.00 30.33 169 SER A N 1
ATOM 1275 C CA . SER A 1 169 ? 43.505 12.202 13.953 1.00 30.33 169 SER A CA 1
ATOM 1276 C C . SER A 1 169 ? 42.560 13.280 13.423 1.00 30.33 169 SER A C 1
ATOM 1278 O O . SER A 1 169 ? 42.985 14.411 13.201 1.00 30.33 169 SER A O 1
ATOM 1280 N N . GLY A 1 170 ? 41.260 12.976 13.397 1.00 25.83 170 GLY A N 1
ATOM 1281 C CA . GLY A 1 170 ? 40.217 13.996 13.287 1.00 25.83 170 GLY A CA 1
ATOM 1282 C C . GLY A 1 170 ? 38.814 13.416 13.148 1.00 25.83 170 GLY A C 1
ATOM 1283 O O . GLY A 1 170 ? 38.218 13.516 12.083 1.00 25.83 170 GLY A O 1
ATOM 1284 N N . CYS A 1 171 ? 38.297 12.793 14.209 1.00 27.83 171 CYS A N 1
ATOM 1285 C CA . CYS A 1 171 ? 36.858 12.594 14.365 1.00 27.83 171 CYS A CA 1
ATOM 1286 C C . CYS A 1 171 ? 36.251 13.884 14.920 1.00 27.83 171 CYS A C 1
ATOM 1288 O O . CYS A 1 171 ? 36.623 14.290 16.019 1.00 27.83 171 CYS A O 1
ATOM 1290 N N . THR A 1 172 ? 35.265 14.443 14.226 1.00 28.59 172 THR A N 1
ATOM 1291 C CA . THR A 1 172 ? 34.242 15.275 14.865 1.00 28.59 172 THR A CA 1
ATOM 1292 C C . THR A 1 172 ? 32.928 15.075 14.125 1.00 28.59 172 THR A C 1
ATOM 1294 O O . THR A 1 172 ? 32.788 15.444 12.960 1.00 28.5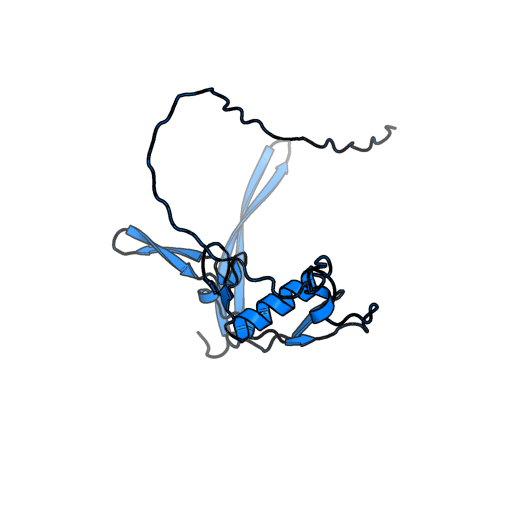9 172 THR A O 1
ATOM 1297 N N . GLY A 1 173 ? 31.987 14.415 14.799 1.00 28.86 173 GLY A N 1
ATOM 1298 C CA . GLY A 1 173 ? 30.570 14.626 14.543 1.00 28.86 173 GLY A CA 1
ATOM 1299 C C . GLY A 1 173 ? 30.125 15.936 15.191 1.00 28.86 173 GLY A C 1
ATOM 1300 O O . GLY A 1 173 ? 30.824 16.435 16.067 1.00 28.86 173 GLY A O 1
ATOM 1301 N N . ASP A 1 174 ? 29.026 16.488 14.680 1.00 28.94 174 ASP A N 1
ATOM 1302 C CA . ASP A 1 174 ? 27.960 17.242 15.370 1.00 28.94 174 ASP A CA 1
ATOM 1303 C C . ASP A 1 174 ? 27.117 17.920 14.265 1.00 28.94 174 ASP A C 1
ATOM 1305 O O . ASP A 1 174 ? 27.652 18.565 13.368 1.00 28.94 174 ASP A O 1
ATOM 1309 N N . ALA A 1 175 ? 25.857 17.534 14.046 1.00 30.16 175 ALA A N 1
ATOM 1310 C CA . ALA A 1 175 ? 24.639 17.785 14.827 1.00 30.16 175 ALA A CA 1
ATOM 1311 C C . ALA A 1 175 ? 23.929 19.102 14.432 1.00 30.16 175 ALA A C 1
ATOM 1313 O O . ALA A 1 175 ? 24.430 20.199 14.635 1.00 30.16 175 ALA A O 1
ATOM 1314 N N . ASN A 1 176 ? 22.728 18.924 13.867 1.00 30.81 176 ASN A N 1
ATOM 1315 C CA . ASN A 1 176 ? 21.530 19.775 13.878 1.00 30.81 176 ASN A CA 1
ATOM 1316 C C . ASN A 1 176 ? 21.660 21.309 13.763 1.00 30.81 176 ASN A C 1
ATOM 1318 O O . ASN A 1 176 ? 21.887 22.014 14.741 1.00 30.81 176 ASN A O 1
ATOM 1322 N N . GLY A 1 177 ? 21.279 21.829 12.590 1.00 29.48 177 GLY A N 1
ATOM 1323 C CA . GLY A 1 177 ? 20.820 23.208 12.408 1.00 29.48 177 GLY A CA 1
ATOM 1324 C C . GLY A 1 177 ? 19.305 23.317 12.606 1.00 29.48 177 GLY A C 1
ATOM 1325 O O . GLY A 1 177 ? 18.524 22.923 11.745 1.00 29.48 177 GLY A O 1
ATOM 1326 N N . HIS A 1 178 ? 18.921 23.843 13.764 1.00 28.03 178 HIS A N 1
ATOM 1327 C CA . HIS A 1 178 ? 17.578 24.247 14.172 1.00 28.03 178 HIS A CA 1
ATOM 1328 C C . HIS A 1 178 ? 17.161 25.531 13.429 1.00 28.03 178 HIS A C 1
ATOM 1330 O O . HIS A 1 178 ? 17.802 26.566 13.599 1.00 28.03 178 HIS A O 1
ATOM 1336 N N . LEU A 1 179 ? 16.081 25.504 12.642 1.00 33.09 179 LEU A N 1
ATOM 1337 C CA . LEU A 1 179 ? 15.449 26.716 12.100 1.00 33.09 179 LEU A CA 1
ATOM 1338 C C . LEU A 1 179 ? 14.256 27.080 12.987 1.00 33.09 179 LEU A C 1
ATOM 1340 O O . LEU A 1 179 ? 13.286 26.334 13.088 1.00 33.09 179 LEU A O 1
ATOM 1344 N N . GLN A 1 180 ? 14.394 28.209 13.681 1.00 29.45 180 GLN A N 1
ATOM 1345 C CA . GLN A 1 180 ? 13.350 28.827 14.491 1.00 29.45 180 GLN A CA 1
ATOM 1346 C C . GLN A 1 180 ? 12.175 29.237 13.592 1.00 29.45 180 GLN A C 1
ATOM 1348 O O . GLN A 1 180 ? 12.380 29.873 12.559 1.00 29.45 180 GLN A O 1
ATOM 1353 N N . VAL A 1 181 ? 10.957 28.873 13.994 1.00 34.53 181 VAL A N 1
ATOM 1354 C CA . VAL A 1 181 ? 9.712 29.434 13.460 1.00 34.53 181 VAL A CA 1
ATOM 1355 C C . VAL A 1 181 ? 9.171 30.388 14.519 1.00 34.53 181 VAL A C 1
ATOM 1357 O O . VAL A 1 181 ? 8.978 30.002 15.668 1.00 34.53 181 VAL A O 1
ATOM 1360 N N . GLU A 1 182 ? 9.003 31.640 14.114 1.00 31.28 182 GLU A N 1
ATOM 1361 C CA . GLU A 1 182 ? 8.434 32.749 14.876 1.00 31.28 182 GLU A CA 1
ATOM 1362 C C . GLU A 1 182 ? 6.910 32.562 15.022 1.00 31.28 182 GLU A C 1
ATOM 1364 O O . GLU A 1 182 ? 6.221 32.239 14.053 1.00 31.28 182 GLU A O 1
ATOM 1369 N N . GLU A 1 183 ? 6.388 32.720 16.240 1.00 36.25 183 GLU A N 1
ATOM 1370 C CA . GLU A 1 183 ? 4.967 32.567 16.587 1.00 36.25 183 GLU A CA 1
ATOM 1371 C C . GLU A 1 183 ? 4.250 33.938 16.557 1.00 36.25 183 GLU A C 1
ATOM 1373 O O . GLU A 1 183 ? 4.830 34.920 17.029 1.00 36.25 183 GLU A O 1
ATOM 1378 N N . PRO A 1 184 ? 3.004 34.062 16.047 1.00 36.28 184 PRO A N 1
ATOM 1379 C CA . PRO A 1 184 ? 2.303 35.343 16.002 1.00 36.28 184 PRO A CA 1
ATOM 1380 C C . PRO A 1 184 ? 1.606 35.667 17.330 1.00 36.28 184 PRO A C 1
ATOM 1382 O O . PRO A 1 184 ? 0.850 34.868 17.880 1.00 36.28 184 PRO A O 1
ATOM 1385 N N . GLN A 1 185 ? 1.809 36.893 17.805 1.00 39.12 185 GLN A N 1
ATOM 1386 C CA . GLN A 1 185 ? 1.258 37.431 19.047 1.00 39.12 185 GLN A CA 1
ATOM 1387 C C . GLN A 1 185 ? -0.206 37.891 18.866 1.00 39.12 185 GLN A C 1
ATOM 1389 O O . GLN A 1 185 ? -0.514 38.651 17.948 1.00 39.12 185 GLN A O 1
ATOM 1394 N N . MET A 1 186 ? -1.110 37.465 19.758 1.00 36.84 186 MET A N 1
ATOM 1395 C CA . MET A 1 186 ? -2.507 37.936 19.833 1.00 36.84 186 MET A CA 1
ATOM 1396 C C . MET A 1 186 ? -2.654 39.060 20.879 1.00 36.84 186 MET A C 1
ATOM 1398 O O . MET A 1 186 ? -2.071 38.944 21.960 1.00 36.84 186 MET A O 1
ATOM 1402 N N . PRO A 1 187 ? -3.434 40.126 20.608 1.00 43.44 187 PRO A N 1
ATOM 1403 C CA . PRO A 1 187 ? -3.618 41.234 21.539 1.00 43.44 187 PRO A CA 1
ATOM 1404 C C . PRO A 1 187 ? -4.704 40.946 22.584 1.00 43.44 187 PRO A C 1
ATOM 1406 O O . PRO A 1 187 ? -5.764 40.396 22.284 1.00 43.44 187 PRO A O 1
ATOM 1409 N N . THR A 1 188 ? -4.432 41.363 23.816 1.00 50.38 188 THR A N 1
ATOM 1410 C CA . THR A 1 188 ? -5.345 41.319 24.960 1.00 50.38 188 THR A CA 1
ATOM 1411 C C . THR A 1 188 ? -6.309 42.502 24.937 1.00 50.38 188 THR A C 1
ATOM 1413 O O . THR A 1 188 ? -5.888 43.651 24.796 1.00 50.38 188 THR A O 1
ATOM 1416 N N . THR A 1 189 ? -7.594 42.242 25.168 1.00 51.91 189 THR A N 1
ATOM 1417 C CA . THR A 1 189 ? -8.515 43.164 25.851 1.00 51.91 189 THR A CA 1
ATOM 1418 C C . THR A 1 189 ? -9.522 42.341 26.636 1.00 51.91 189 THR A C 1
ATOM 1420 O O . THR A 1 189 ? -9.996 41.326 26.078 1.00 51.91 189 THR A O 1
#

Radius of gyration: 29.59 Å; chains: 1; bounding box: 76×66×71 Å

Organism: Cebus imitator (NCBI:txid2715852)

pLDDT: mean 75.29, std 26.41, range [25.83, 97.69]

InterPro domains:
  IPR002587 Myo-inositol-1-phosphate synthase [PF07994] (44-121)
  IPR002587 Myo-inositol-1-phosphate synthase [PTHR11510] (1-121)
  IPR036291 NAD(P)-binding domain superfamily [SSF51735] (2-121)

Foldseek 3Di:
DDPFKDKDKDWDWDWDWDADPNDIDIHIDIDIDIDIGTQDEDQAEDEDDPCLPPVNLVLVCLLVQVLVQDWDADPVGIDTRDDPVDCQAANWDWPAADPVRDTDIDRNCVPGPYDDSNRYHYDHPDDDPDPDDSVNVPDDPDPPPDDDDDDDDDDDDDDDDDDDDDDDDDDDDDDDDDDDDDDDDDDDD

Sequence (189 aa):
YGPEAIEAQYEYRTTRVSREGGVLKVHPTTMRFTFRTARQVSRLGVMLVGWDGNNGSTLTAAVLANRLRLSWPTRSGRKEANYYGSLAQVGTVSLGLDAEGQEVFVPFSALLPMVAPNDLVACVGLPPQNHMLLEHKMERPGPSLKQVGPLAATCPVSNKKGPVPASTSGCTGDANGHLQVEEPQMPTT

Secondary structure (DSSP, 8-state):
--SSEEEEEEEEEEEEEEEETTEEEEEEEEEEEEEEEE-S----EEEETTTTSHHHHHHHHHHHHHHTT-EEEETTEEEE---TT-HHHH-EEEEEE-TTSPEEEEEGGGSS----GGG-EEEE-S--SS---HHHHHS--------PPP-------------------------------PPPPPPP-